Protein 2WO3 (pdb70)

Organism: Homo sapiens (NCBI:txid9606)

CATH classification: 2.60.120.260

Foldseek 3Di:
DLKFFQDKQFVDPDDFPKQKVVRPQAWDWDWDQDPVRHIGIKIWHAQLADAFAWIKMKHAWTFCAPFQKKKKKWKKAFADVVQDPDRVVGEDQKKWKWKAADQDRDDPDDDPVRTDTQDIDGFPDHDHVVCVVVVPRSIGIDMGMDGSHDHRTMMMMMTDRRTGMMGRMITMIHGD/DAEEDEAEPDQVPCQQVPPPLPSPQGHEDEGAAQYKYKYFYAADEPVGDDPVPGFWWFKWKFDPVCSVVQARPVTTGTDDTRPCNHPPVHTDIDMDHAHQDDPDPPHDHHAAQDKIKMWIDGPPDRGDVVTHMYIYHHHHDD

InterPro domains:
  IPR000719 Protein kinase domain [PS50011] (621-882)
  IPR000719 Protein kinase domain [SM00220] (621-882)
  IPR001090 Ephrin, ligand binding domain [PF01404] (32-204)
  IPR001090 Ephrin, ligand binding domain [PS51550] (30-209)
  IPR001090 Ephrin, ligand binding domain [SM00615] (30-204)
  IPR001245 Serine-threonine/tyrosine-protein kinase, catalytic domain [PF07714] (621-878)
  IPR001245 Serine-threonine/tyrosine-protein kinase, catalytic domain [PR00109] (699-712)
  IPR001245 Serine-threonine/tyrosine-protein kinase, catalytic domain [PR00109] (736-754)
  IPR001245 Serine-threonine/tyrosine-protein kinase, catalytic domain [PR00109] (786-796)
  IPR001245 Serine-threonine/tyrosine-protein kinase, catalytic domain [PR00109] (805-827)
  IPR001245 Serine-threonine/tyrosine-protein kinase, catalytic domain [PR00109] (849-871)
  IPR001426 Tyrosine-protein kinase, receptor class V, conserved site [PS00790] (185-205)
  IPR001426 Tyrosine-protein kinase, receptor class V, conserved site [PS00791] (247-267)
  IPR001660 Sterile alpha motif domain [PF07647] (909-973)
  IPR001660 Sterile alpha motif domain [PS50105] (911-975)
  IPR001660 Sterile alpha motif domain [SM00454] (908-975)
  IPR003961 Fibronectin type III [PF00041] (330-423)
  IPR003961 Fibronectin type III [PF00041] (446-530)
  IP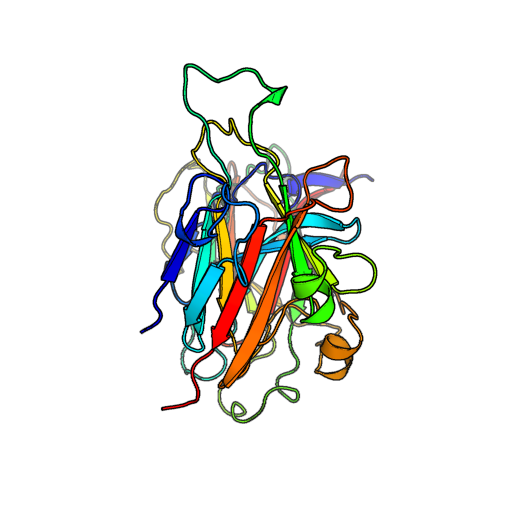R003961 Fibronectin type III [PS50853] (328-439)
  IPR003961 Fibronectin type III [PS50853] (440-537)

Sequence (318 aa):
TGEVTLLDSRSVQGELGWIASPLEGGWEEVSIMDEKNTPIRTYQVCNVMEPSQNNWLRTDWITREGAQRVYIEIKFTLRDCNSLPGVMGTCKETFNLYYYESDNDKERFIRENQFVKIDTIAADESFTQVDIGDRIMKLNTEIRDVGPLSKKGFYLAFQDVGACIALVSVRVFYKRNSDRYAVYWNRSNPRFHAGAGDDGGGYTVEVSINDYLDIYCPHYGAPLPPAERMEHYVLYMVNGEGHASCDHRQRGFKRWECNRPAAPGGPLKFSEKFQLFTPFSLGFEFRPGHEYYYISATPPNAVDRPCLRLKVYVRPTQ

Nearest PDB structures (foldseek):
  2wo3-assembly1_A  TM=1.006E+00  e=1.063E-37  Homo sapiens
  4m4r-assembly3_E  TM=9.829E-01  e=1.106E-31  Homo sapiens
  5jr2-assembly1_A  TM=9.121E-01  e=1.254E-29  Homo sapiens
  4m4p-assembly1_A  TM=9.252E-01  e=2.331E-29  Homo sapiens
  4l0p-assembly1_A  TM=9.488E-01  e=8.099E-28  Homo sapiens

B-factor: mean 42.79, std 14.42, range [6.87, 96.71]

GO terms:
  GO:0005003 ephrin receptor activity (F, IDA)
  GO:1904999 positive regulation of leukocyte adhesion to arterial endothelial cell (P, IMP)
  GO:0030335 positive regulation of cell migration (P, IDA)
  GO:0070373 negative regulation of ERK1 and ERK2 cascade (P, IDA)
  GO:0016301 kinase activity (F, IGI)
  GO:0001540 amyloid-beta binding (F, TAS)
  GO:0050821 protein stabilization (P, IGI)
  GO:0048013 ephrin receptor signaling pathway (P, IGI)
  GO:1902004 positive regulation of amyloid-beta formation (P, IGI)
  GO:1902993 positive regulation of amyloid precursor protein catabolic process (P, IGI)
  GO:0008284 positive regulation of cell population proliferation (P, IGI)
  GO:0010719 negative regulation of epithelial to mesenchymal transition (P, IMP)
  GO:0045785 positive regulation of cell adhesion (P, IMP)
  GO:0030336 negative regulation of cell migration (P, IMP)
  GO:1900038 negative regulation of cellular response to hypoxia (P, IMP)
  GO:0007162 negative regulation of cell adhesion (P, IMP)
  GO:1990782 protein tyrosine kinase binding (F, IPI)
  GO:0048013 ephrin receptor signaling pathway (P, IDA)
  GO:0005886 plasma membrane (C, TAS)
  GO:0005515 protein binding (F, IPI)

Structure (mmCIF, N/CA/C/O backbone):
data_2WO3
#
_entry.id   2WO3
#
_cell.length_a   115.412
_cell.length_b   115.412
_cell.length_c   59.354
_cell.angle_alpha   90.00
_cell.angle_beta   90.00
_cell.angle_gamma   120.00
#
_symmetry.space_group_name_H-M   'P 64'
#
loop_
_entity.id
_entity.type
_entity.pdbx_description
1 polymer 'EPHRIN TYPE-A RECEPTOR'
2 polymer EPHRIN-A2
3 branched 2-acetamido-2-deoxy-beta-D-glucopyranose-(1-4)-2-acetamido-2-deoxy-beta-D-glucopyranose
4 water water
#
loop_
_atom_site.group_PDB
_atom_site.id
_atom_site.type_symbol
_atom_site.label_atom_id
_atom_site.label_alt_id
_atom_site.label_comp_id
_atom_site.label_asym_id
_atom_site.label_entity_id
_atom_site.label_seq_id
_atom_site.pdbx_PDB_ins_code
_atom_site.Cartn_x
_atom_site.Cartn_y
_atom_site.Cartn_z
_atom_site.occupancy
_atom_site.B_iso_or_equiv
_atom_site.auth_seq_id
_atom_site.auth_comp_id
_atom_site.auth_asym_id
_atom_site.auth_atom_id
_atom_site.pdbx_PDB_model_num
ATOM 1 N N . THR A 1 2 ? -15.438 -20.314 17.618 1.00 61.97 28 THR A N 1
ATOM 2 C CA . THR A 1 2 ? -14.937 -21.283 16.590 1.00 59.60 28 THR A CA 1
ATOM 3 C C . THR A 1 2 ? -16.039 -21.613 15.583 1.00 57.90 28 THR A C 1
ATOM 4 O O . THR A 1 2 ? -15.833 -21.519 14.369 1.00 57.67 28 THR A O 1
ATOM 8 N N . GLY A 1 3 ? -17.209 -21.994 16.097 1.00 56.63 29 GLY A N 1
ATOM 9 C CA . GLY A 1 3 ? -18.295 -22.475 15.257 1.00 54.74 29 GLY A CA 1
ATOM 10 C C . GLY A 1 3 ? -18.089 -23.925 14.850 1.00 51.65 29 GLY A C 1
ATOM 11 O O . GLY A 1 3 ? -18.868 -24.461 14.062 1.00 50.40 29 GLY A O 1
ATOM 12 N N . GLU A 1 4 ? -17.041 -24.550 15.392 1.00 49.94 30 GLU A N 1
ATOM 13 C CA . GLU A 1 4 ? -16.727 -25.951 15.134 1.00 47.40 30 GLU A CA 1
ATOM 14 C C . GLU A 1 4 ? -16.898 -26.743 16.429 1.00 46.54 30 GLU A C 1
ATOM 15 O O . GLU A 1 4 ? -16.401 -26.343 17.480 1.00 48.02 30 GLU A O 1
ATOM 21 N N . VAL A 1 5 ? -17.627 -27.848 16.348 1.00 44.22 31 VAL A N 1
ATOM 22 C CA . VAL A 1 5 ? -17.934 -28.663 17.512 1.00 43.21 31 VAL A CA 1
ATOM 23 C C . VAL A 1 5 ? -17.339 -30.036 17.306 1.00 40.65 31 VAL A C 1
ATOM 24 O O . VAL A 1 5 ? -17.714 -30.749 16.386 1.00 39.30 31 VAL A O 1
ATOM 28 N N . THR A 1 6 ? -16.411 -30.391 18.179 1.00 39.82 32 THR A N 1
ATOM 29 C CA . THR A 1 6 ? -15.653 -31.618 18.093 1.00 38.01 32 THR A CA 1
ATOM 30 C C . THR A 1 6 ? -16.492 -32.844 18.379 1.00 37.52 32 THR A C 1
ATOM 31 O O . THR A 1 6 ? -17.192 -32.895 19.366 1.00 38.77 32 THR A O 1
ATOM 35 N N . LEU A 1 7 ? -16.392 -33.828 17.492 1.00 36.28 33 LEU A N 1
ATOM 36 C CA . LEU A 1 7 ? -17.011 -35.137 17.651 1.00 35.84 33 LEU A CA 1
ATOM 37 C C . LEU A 1 7 ? -15.969 -36.201 18.004 1.00 35.81 33 LEU A C 1
ATOM 38 O O . LEU A 1 7 ? -16.269 -37.159 18.709 1.00 36.15 33 LEU A O 1
ATOM 43 N N . LEU A 1 8 ? -14.760 -36.032 17.480 1.00 35.33 34 LEU A N 1
ATOM 44 C CA . LEU A 1 8 ? -13.617 -36.839 17.863 1.00 35.64 34 LEU A CA 1
ATOM 45 C C . LEU A 1 8 ? -12.376 -35.979 17.739 1.00 35.83 34 LEU A C 1
ATOM 46 O O . LEU A 1 8 ? -12.223 -35.276 16.766 1.00 34.84 34 LEU A O 1
ATOM 51 N N . ASP A 1 9 ? -11.499 -36.020 18.729 1.00 37.87 35 ASP A N 1
ATOM 52 C CA . ASP A 1 9 ? -10.148 -35.455 18.576 1.00 38.95 35 ASP A CA 1
ATOM 53 C C . ASP A 1 9 ? -9.104 -36.442 19.108 1.00 39.43 35 ASP A C 1
ATOM 54 O O . ASP A 1 9 ? -9.118 -36.789 20.280 1.00 40.48 35 ASP A O 1
ATOM 59 N N . SER A 1 10 ? -8.201 -36.874 18.233 1.00 39.30 36 SER A N 1
ATOM 60 C CA . SER A 1 10 ? -7.157 -37.820 18.601 1.00 39.96 36 SER A CA 1
ATOM 61 C C . SER A 1 10 ? -6.205 -37.283 19.690 1.00 43.20 36 SER A C 1
ATOM 62 O O . SER A 1 10 ? -5.715 -38.059 20.497 1.00 43.80 36 SER A O 1
ATOM 65 N N . ARG A 1 11 ? -5.955 -35.969 19.700 1.00 45.91 37 ARG A N 1
ATOM 66 C CA . ARG A 1 11 ? -5.042 -35.317 20.668 1.00 49.80 37 ARG A CA 1
ATOM 67 C C . ARG A 1 11 ? -5.566 -35.253 22.108 1.00 53.46 37 ARG A C 1
ATOM 68 O O . ARG A 1 11 ? -4.786 -35.186 23.050 1.00 55.28 37 ARG A O 1
ATOM 76 N N . SER A 1 12 ? -6.884 -35.216 22.263 1.00 56.15 38 SER A N 1
ATOM 77 C CA . SER A 1 12 ? -7.516 -35.107 23.573 1.00 60.09 38 SER A CA 1
ATOM 78 C C . SER A 1 12 ? -7.677 -36.480 24.199 1.00 62.40 38 SER A C 1
ATOM 79 O O . SER A 1 12 ? -7.660 -36.605 25.411 1.00 64.15 38 SER A O 1
ATOM 82 N N . VAL A 1 13 ? -7.851 -37.500 23.361 1.00 63.65 39 VAL A N 1
ATOM 83 C CA . VAL A 1 13 ? -7.965 -38.889 23.817 1.00 66.08 39 VAL A CA 1
ATOM 84 C C . VAL A 1 13 ? -7.011 -39.097 24.990 1.00 69.65 39 VAL A C 1
ATOM 85 O O . VAL A 1 13 ? -5.831 -38.700 24.922 1.00 70.24 39 VAL A O 1
ATOM 89 N N . GLN A 1 14 ? -7.530 -39.680 26.072 1.00 72.66 40 GLN A N 1
ATOM 90 C CA . GLN A 1 14 ? -6.714 -39.952 27.242 1.00 76.11 40 GLN A CA 1
ATOM 91 C C . GLN A 1 14 ? -6.019 -41.300 27.073 1.00 76.60 40 GLN A C 1
ATOM 92 O O . GLN A 1 14 ? -6.668 -42.306 26.762 1.00 76.38 40 GLN A O 1
ATOM 98 N N . GLY A 1 15 ? -4.699 -41.309 27.273 1.00 77.57 41 GLY A N 1
ATOM 99 C CA . GLY A 1 15 ? -3.901 -42.530 27.181 1.00 77.95 41 GLY A CA 1
ATOM 100 C C . GLY A 1 15 ? -3.766 -43.041 25.758 1.00 75.63 41 GLY A C 1
ATOM 101 O O . GLY A 1 15 ? -3.223 -42.343 24.899 1.00 74.58 41 GLY A O 1
ATOM 102 N N . GLU A 1 16 ? -4.282 -44.249 25.516 1.00 75.27 42 GLU A N 1
ATOM 103 C CA . GLU A 1 16 ? -4.145 -44.952 24.230 1.00 73.27 42 GLU A CA 1
ATOM 104 C C . GLU A 1 16 ? -5.382 -44.761 23.342 1.00 70.51 42 GLU A C 1
ATOM 105 O O . GLU A 1 16 ? -6.498 -44.644 23.841 1.00 70.92 42 GLU A O 1
ATOM 111 N N . LEU A 1 17 ? -5.179 -44.715 22.027 1.00 67.68 43 LEU A N 1
ATOM 112 C CA . LEU A 1 17 ? -6.299 -44.646 21.066 1.00 65.28 43 LEU A CA 1
ATOM 113 C C . LEU A 1 17 ? -6.913 -46.041 20.892 1.00 64.76 43 LEU A C 1
ATOM 114 O O . LEU A 1 17 ? -6.179 -47.037 20.771 1.00 65.45 43 LEU A O 1
ATOM 119 N N . GLY A 1 18 ? -8.247 -46.119 20.870 1.00 63.42 44 GLY A N 1
ATOM 120 C CA . GLY A 1 18 ? -8.953 -47.418 20.721 1.00 62.84 44 GLY A CA 1
ATOM 121 C C . GLY A 1 18 ? -9.035 -47.946 19.279 1.00 60.31 44 GLY A C 1
ATOM 122 O O . GLY A 1 18 ? -9.922 -48.741 18.953 1.00 60.88 44 GLY A O 1
ATOM 123 N N . TRP A 1 19 ? -8.085 -47.534 18.431 1.00 56.91 45 TRP A N 1
ATOM 124 C CA . TRP A 1 19 ? -8.150 -47.751 16.992 1.00 53.64 45 TRP A CA 1
ATOM 125 C C . TRP A 1 19 ? -7.587 -49.119 16.639 1.00 53.37 45 TRP A C 1
ATOM 126 O O . TRP A 1 19 ? -6.697 -49.629 17.304 1.00 54.37 45 TRP A O 1
ATOM 137 N N . ILE A 1 20 ? -8.125 -49.700 15.581 1.00 51.51 46 ILE A N 1
ATOM 138 C CA . ILE A 1 20 ? -7.770 -51.028 15.158 1.00 51.26 46 ILE A CA 1
ATOM 139 C C . ILE A 1 20 ? -6.950 -50.900 13.892 1.00 49.55 46 ILE A C 1
ATOM 140 O O . ILE A 1 20 ? -7.343 -50.221 12.944 1.00 47.90 46 ILE A O 1
ATOM 145 N N . ALA A 1 21 ? -5.800 -51.555 13.889 1.00 49.33 47 ALA A N 1
ATOM 146 C CA . ALA A 1 21 ? -4.936 -51.583 12.729 1.00 48.24 47 ALA A CA 1
ATOM 147 C C . ALA A 1 21 ? -5.052 -52.968 12.119 1.00 48.89 47 ALA A C 1
ATOM 148 O O . ALA A 1 21 ? -5.046 -53.963 12.853 1.00 50.44 47 ALA A O 1
ATOM 150 N N . SER A 1 22 ? -5.191 -53.031 10.796 1.00 47.73 48 SER A N 1
ATOM 151 C CA . SER A 1 22 ? -5.124 -54.299 10.069 1.00 48.65 48 SER A CA 1
ATOM 152 C C . SER A 1 22 ? -4.210 -54.153 8.848 1.00 47.77 48 SER A C 1
ATOM 153 O O . SER A 1 22 ? -4.518 -53.400 7.940 1.00 46.74 48 SER A O 1
ATOM 156 N N . PRO A 1 23 ? -3.094 -54.892 8.814 1.00 48.39 49 PRO A N 1
ATOM 157 C CA . PRO A 1 23 ? -2.659 -55.871 9.809 1.00 49.72 49 PRO A CA 1
ATOM 158 C C . PRO A 1 23 ? -2.308 -55.268 11.165 1.00 49.03 49 PRO A C 1
ATOM 159 O O . PRO A 1 23 ? -2.040 -54.063 11.278 1.00 46.87 49 PRO A O 1
ATOM 163 N N . LEU A 1 24 ? -2.319 -56.129 12.179 1.00 50.67 50 LEU A N 1
ATOM 164 C CA . LEU A 1 24 ? -2.144 -55.718 13.564 1.00 50.98 50 LEU A CA 1
ATOM 165 C C . LEU A 1 24 ? -0.733 -55.243 13.866 1.00 50.68 50 LEU A C 1
ATOM 166 O O . LEU A 1 24 ? -0.554 -54.348 14.678 1.00 49.92 50 LEU A O 1
ATOM 171 N N . GLU A 1 25 ? 0.254 -55.846 13.206 1.00 51.40 51 GLU A N 1
ATOM 172 C CA . GLU A 1 25 ? 1.663 -55.486 13.365 1.00 51.36 51 GLU A CA 1
ATOM 173 C C . GLU A 1 25 ? 2.303 -55.359 11.991 1.00 49.77 51 GLU A C 1
ATOM 174 O O . GLU A 1 25 ? 1.897 -56.042 11.050 1.00 49.66 51 GLU A O 1
ATOM 180 N N . GLY A 1 26 ? 3.310 -54.494 11.887 1.00 48.13 52 GLY A N 1
ATOM 181 C CA . GLY A 1 26 ? 4.043 -54.289 10.636 1.00 47.30 52 GLY A CA 1
ATOM 182 C C . GLY A 1 26 ? 3.410 -53.288 9.683 1.00 45.33 52 GLY A C 1
ATOM 183 O O . GLY A 1 26 ? 4.036 -52.896 8.701 1.00 45.12 52 GLY A O 1
ATOM 184 N N . GLY A 1 27 ? 2.163 -52.894 9.954 1.00 43.95 53 GLY A N 1
ATOM 185 C CA . GLY A 1 27 ? 1.478 -51.860 9.177 1.00 42.29 53 GLY A CA 1
ATOM 186 C C . GLY A 1 27 ? 1.480 -50.561 9.964 1.00 40.76 53 GLY A C 1
ATOM 187 O O . GLY A 1 27 ? 2.530 -50.129 10.442 1.00 41.18 53 GLY A O 1
ATOM 188 N N . TRP A 1 28 ? 0.317 -49.934 10.096 1.00 39.40 54 TRP A N 1
ATOM 189 C CA . TRP A 1 28 ? 0.185 -48.751 10.944 1.00 38.69 54 TRP A CA 1
ATOM 190 C C . TRP A 1 28 ? 0.533 -49.095 12.397 1.00 40.14 54 TRP A C 1
ATOM 191 O O . TRP A 1 28 ? 0.114 -50.126 12.922 1.00 41.37 54 TRP A O 1
ATOM 202 N N . GLU A 1 29 ? 1.297 -48.230 13.042 1.00 40.47 55 GLU A N 1
ATOM 203 C CA . GLU A 1 29 ? 1.747 -48.486 14.395 1.00 42.57 55 GLU A CA 1
ATOM 204 C C . GLU A 1 29 ? 1.706 -47.230 15.253 1.00 42.16 55 GLU A C 1
ATOM 205 O O . GLU A 1 29 ? 2.129 -46.163 14.822 1.00 40.87 55 GLU A O 1
ATOM 211 N N . GLU A 1 30 ? 1.176 -47.382 16.464 1.00 43.42 56 GLU A N 1
ATOM 212 C CA . GLU A 1 30 ? 1.003 -46.278 17.387 1.00 44.23 56 GLU A CA 1
ATOM 213 C C . GLU A 1 30 ? 2.376 -45.783 17.782 1.00 44.56 56 GLU A C 1
ATOM 214 O O . GLU A 1 30 ? 3.251 -46.579 18.076 1.00 45.56 56 GLU A O 1
ATOM 220 N N . VAL A 1 31 ? 2.576 -44.472 17.734 1.00 44.16 57 VAL A N 1
ATOM 221 C CA . VAL A 1 31 ? 3.829 -43.865 18.171 1.00 45.09 57 VAL A CA 1
ATOM 222 C C . VAL A 1 31 ? 3.554 -42.577 18.946 1.00 45.98 57 VAL A C 1
ATOM 223 O O . VAL A 1 31 ? 2.900 -41.662 18.440 1.00 44.87 57 VAL A O 1
ATOM 227 N N . SER A 1 32 ? 4.072 -42.513 20.168 1.00 48.19 58 SER A N 1
ATOM 228 C CA . SER A 1 32 ? 3.895 -41.351 21.030 1.00 49.70 58 SER A CA 1
ATOM 229 C C . SER A 1 32 ? 5.025 -40.349 20.832 1.00 50.43 58 SER A C 1
ATOM 230 O O . SER A 1 32 ? 6.198 -40.709 20.934 1.00 51.31 58 SER A O 1
ATOM 233 N N . ILE A 1 33 ? 4.666 -39.093 20.574 1.00 50.99 59 ILE A N 1
ATOM 234 C CA . ILE A 1 33 ? 5.643 -38.042 20.287 1.00 52.31 59 ILE A CA 1
ATOM 235 C C . ILE A 1 33 ? 5.413 -36.816 21.154 1.00 55.18 59 ILE A C 1
ATOM 236 O O . ILE A 1 33 ? 4.463 -36.761 21.938 1.00 55.68 59 ILE A O 1
ATOM 241 N N . MET A 1 34 ? 6.302 -35.837 21.019 1.00 58.02 60 MET A N 1
ATOM 242 C CA . MET A 1 34 ? 6.101 -34.524 21.630 1.00 60.95 60 MET A CA 1
ATOM 243 C C . MET A 1 34 ? 5.538 -33.567 20.577 1.00 61.87 60 MET A C 1
ATOM 244 O O . MET A 1 34 ? 6.099 -33.437 19.491 1.00 61.58 60 MET A O 1
ATOM 249 N N . ASP A 1 35 ? 4.417 -32.922 20.904 1.00 64.29 61 ASP A N 1
ATOM 250 C CA . ASP A 1 35 ? 3.729 -32.011 19.983 1.00 65.23 61 ASP A CA 1
ATOM 251 C C . ASP A 1 35 ? 4.322 -30.598 20.002 1.00 68.33 61 ASP A C 1
ATOM 252 O O . ASP A 1 35 ? 5.331 -30.345 20.667 1.00 70.06 61 ASP A O 1
ATOM 257 N N . GLU A 1 36 ? 3.688 -29.701 19.246 1.00 69.92 62 GLU A N 1
ATOM 258 C CA . GLU A 1 36 ? 3.941 -28.249 19.298 1.00 72.90 62 GLU A CA 1
ATOM 259 C C . GLU A 1 36 ? 4.469 -27.789 20.668 1.00 75.39 62 GLU A C 1
ATOM 260 O O . GLU A 1 36 ? 5.581 -27.261 20.786 1.00 76.71 62 GLU A O 1
ATOM 266 N N . LYS A 1 37 ? 3.658 -28.026 21.697 1.00 76.13 63 LYS A N 1
ATOM 267 C CA . LYS A 1 37 ? 3.863 -27.451 23.032 1.00 78.81 63 LYS A CA 1
ATOM 268 C C . LYS A 1 37 ? 4.708 -28.370 23.927 1.00 78.81 63 LYS A C 1
ATOM 269 O O . LYS A 1 37 ? 4.600 -28.318 25.158 1.00 80.50 63 LYS A O 1
ATOM 275 N N . ASN A 1 38 ? 5.531 -29.213 23.301 1.00 76.61 64 ASN A N 1
ATOM 276 C CA . ASN A 1 38 ? 6.325 -30.223 24.002 1.00 76.35 64 ASN A CA 1
ATOM 277 C C . ASN A 1 38 ? 5.507 -31.067 25.007 1.00 75.69 64 ASN A C 1
ATOM 278 O O . ASN A 1 38 ? 5.988 -31.421 26.092 1.00 77.59 64 ASN A O 1
ATOM 283 N N . THR A 1 39 ? 4.271 -31.387 24.621 1.00 72.79 65 THR A N 1
ATOM 284 C CA . THR A 1 39 ? 3.389 -32.260 25.399 1.00 71.65 65 THR A CA 1
ATOM 285 C C . THR A 1 39 ? 3.083 -33.520 24.553 1.00 68.02 65 THR A C 1
ATOM 286 O O . THR A 1 39 ? 3.255 -33.508 23.334 1.00 66.19 65 THR A O 1
ATOM 290 N N . PRO A 1 40 ? 2.683 -34.627 25.198 1.00 66.54 66 PRO A N 1
ATOM 291 C CA . PRO A 1 40 ? 2.600 -35.886 24.463 1.00 63.63 66 PRO A CA 1
ATOM 292 C C . PRO A 1 40 ? 1.303 -36.098 23.686 1.00 60.39 66 PRO A C 1
ATOM 293 O O . PRO A 1 40 ? 0.213 -35.859 24.207 1.00 60.74 66 PRO A O 1
ATOM 297 N N . ILE A 1 41 ? 1.434 -36.560 22.448 1.00 56.88 67 ILE A N 1
ATOM 298 C CA . ILE A 1 41 ? 0.289 -37.064 21.688 1.00 53.93 67 ILE A CA 1
ATOM 299 C C . ILE A 1 41 ? 0.587 -38.400 21.037 1.00 51.21 67 ILE A C 1
ATOM 300 O O . ILE A 1 41 ? 1.741 -38.774 20.826 1.00 51.54 67 ILE A O 1
ATOM 305 N N . ARG A 1 42 ? -0.488 -39.103 20.725 1.00 48.46 68 ARG A N 1
ATOM 306 C CA . ARG A 1 42 ? -0.427 -40.420 20.141 1.00 46.40 68 ARG A CA 1
ATOM 307 C C . ARG A 1 42 ? -0.648 -40.308 18.651 1.00 42.63 68 ARG A C 1
ATOM 308 O O . ARG A 1 42 ? -1.584 -39.650 18.206 1.00 42.00 68 ARG A O 1
ATOM 316 N N . THR A 1 43 ? 0.240 -40.914 17.874 1.00 39.92 69 THR A N 1
ATOM 317 C CA . THR A 1 43 ? 0.179 -40.807 16.423 1.00 36.76 69 THR A CA 1
ATOM 318 C C . THR A 1 43 ? 0.211 -42.208 15.858 1.00 35.45 69 THR A C 1
ATOM 319 O O . THR A 1 43 ? 0.632 -43.139 16.528 1.00 35.52 69 THR A O 1
ATOM 323 N N . TYR A 1 44 ? -0.236 -42.356 14.623 1.00 33.60 70 TYR A N 1
ATOM 324 C CA . TYR A 1 44 ? -0.044 -43.612 13.896 1.00 32.95 70 TYR A CA 1
ATOM 325 C C . TYR A 1 44 ? 0.844 -43.367 12.683 1.00 31.38 70 TYR A C 1
ATOM 326 O O . TYR A 1 44 ? 0.730 -42.346 12.019 1.00 30.32 70 TYR A O 1
ATOM 335 N N . GLN A 1 45 ? 1.731 -44.311 12.416 1.00 30.86 71 GLN A N 1
ATOM 336 C CA . GLN A 1 45 ? 2.773 -44.131 11.434 1.00 30.77 71 GLN A CA 1
ATOM 337 C C . GLN A 1 45 ? 3.051 -45.423 10.663 1.00 30.86 71 GLN A C 1
ATOM 338 O O . GLN A 1 45 ? 2.995 -46.526 11.222 1.00 31.88 71 GLN A O 1
ATOM 344 N N . VAL A 1 46 ? 3.363 -45.286 9.384 1.00 30.09 72 VAL A N 1
ATOM 345 C CA . VAL A 1 46 ? 3.742 -46.429 8.559 1.00 30.37 72 VAL A CA 1
ATOM 346 C C . VAL A 1 46 ? 4.784 -45.958 7.551 1.00 30.84 72 VAL A C 1
ATOM 347 O O . VAL A 1 46 ? 4.747 -44.798 7.125 1.00 29.69 72 VAL A O 1
ATOM 351 N N . CYS A 1 47 ? 5.727 -46.834 7.203 1.00 32.44 73 CYS A N 1
ATOM 352 C CA . CYS A 1 47 ? 6.749 -46.527 6.198 1.00 33.80 73 CYS A CA 1
ATOM 353 C C . CYS A 1 47 ? 7.291 -47.802 5.530 1.00 36.13 73 CYS A C 1
ATOM 354 O O . CYS A 1 47 ? 8.485 -48.056 5.486 1.00 37.19 73 CYS A O 1
ATOM 357 N N . ASN A 1 48 ? 6.387 -48.606 5.000 1.00 37.84 74 ASN A N 1
ATOM 358 C CA . ASN A 1 48 ? 6.771 -49.809 4.287 1.00 39.95 74 ASN A CA 1
ATOM 359 C C . ASN A 1 48 ? 6.999 -49.467 2.818 1.00 41.36 74 ASN A C 1
ATOM 360 O O . ASN A 1 48 ? 6.240 -49.876 1.960 1.00 41.75 74 ASN A O 1
ATOM 365 N N . VAL A 1 49 ? 8.039 -48.695 2.534 1.00 43.08 75 VAL A N 1
ATOM 366 C CA . VAL A 1 49 ? 8.245 -48.190 1.174 1.00 44.71 75 VAL A CA 1
ATOM 367 C C . VAL A 1 49 ? 9.097 -49.116 0.321 1.00 48.00 75 VAL A C 1
ATOM 368 O O . VAL A 1 49 ? 9.199 -48.907 -0.885 1.00 48.89 75 VAL A O 1
ATOM 372 N N . MET A 1 50 ? 9.685 -50.138 0.940 1.00 50.85 76 MET A N 1
ATOM 373 C CA . MET A 1 50 ? 10.523 -51.114 0.226 1.00 54.32 76 MET A CA 1
ATOM 374 C C . MET A 1 50 ? 9.729 -52.278 -0.363 1.00 55.80 76 MET A C 1
ATOM 375 O O . MET A 1 50 ? 10.000 -52.719 -1.486 1.00 57.84 76 MET A O 1
ATOM 380 N N . GLU A 1 51 ? 8.745 -52.760 0.389 1.00 55.61 77 GLU A N 1
ATOM 381 C CA . GLU A 1 51 ? 8.038 -54.000 0.068 1.00 56.95 77 GLU A CA 1
ATOM 382 C C . GLU A 1 51 ? 6.797 -53.618 -0.748 1.00 56.07 77 GLU A C 1
ATOM 383 O O . GLU A 1 51 ? 6.176 -52.594 -0.462 1.00 55.14 77 GLU A O 1
ATOM 389 N N . PRO A 1 52 ? 6.442 -54.410 -1.778 1.00 56.86 78 PRO A N 1
ATOM 390 C CA . PRO A 1 52 ? 5.288 -54.059 -2.621 1.00 56.26 78 PRO A CA 1
ATOM 391 C C . PRO A 1 52 ? 3.937 -54.538 -2.087 1.00 55.16 78 PRO A C 1
ATOM 392 O O . PRO A 1 52 ? 3.884 -55.364 -1.181 1.00 55.26 78 PRO A O 1
ATOM 396 N N . SER A 1 53 ? 2.867 -54.016 -2.681 1.00 54.00 79 SER A N 1
ATOM 397 C CA . SER A 1 53 ? 1.480 -54.422 -2.384 1.00 53.66 79 SER A CA 1
ATOM 398 C C . SER A 1 53 ? 1.014 -54.112 -0.960 1.00 50.95 79 SER A C 1
ATOM 399 O O . SER A 1 53 ? 0.313 -54.906 -0.340 1.00 51.62 79 SER A O 1
ATOM 402 N N . GLN A 1 54 ? 1.395 -52.951 -0.444 1.00 48.04 80 GLN A N 1
ATOM 403 C CA . GLN A 1 54 ? 0.955 -52.558 0.877 1.00 45.29 80 GLN A CA 1
ATOM 404 C C . GLN A 1 54 ? -0.527 -52.279 0.829 1.00 43.64 80 GLN A C 1
ATOM 405 O O . GLN A 1 54 ? -1.036 -51.691 -0.119 1.00 43.10 80 GLN A O 1
ATOM 411 N N . ASN A 1 55 ? -1.213 -52.758 1.854 1.00 42.67 81 ASN A N 1
ATOM 412 C CA . ASN A 1 55 ? -2.627 -52.530 2.041 1.00 41.09 81 ASN A CA 1
ATOM 413 C C . ASN A 1 55 ? -2.833 -52.510 3.541 1.00 39.67 81 ASN A C 1
ATOM 414 O O . ASN A 1 55 ? -3.339 -53.453 4.152 1.00 39.82 81 ASN A O 1
ATOM 419 N N . ASN A 1 56 ? -2.376 -51.417 4.134 1.00 37.76 82 ASN A N 1
ATOM 420 C CA . ASN A 1 56 ? -2.392 -51.270 5.576 1.00 36.99 82 ASN A CA 1
ATOM 421 C C . ASN A 1 56 ? -3.557 -50.411 6.004 1.00 35.69 82 ASN A C 1
ATOM 422 O O . ASN A 1 56 ? -3.661 -49.258 5.584 1.00 34.02 82 ASN A O 1
ATOM 427 N N . TRP A 1 57 ? -4.432 -50.977 6.831 1.00 35.77 83 TRP A N 1
ATOM 428 C CA . TRP A 1 57 ? -5.648 -50.287 7.239 1.00 35.38 83 TRP A CA 1
ATOM 429 C C . TRP A 1 57 ? -5.600 -49.901 8.697 1.00 34.74 83 TRP A C 1
ATOM 430 O O . TRP A 1 57 ? -5.043 -50.615 9.531 1.00 35.79 83 TRP A O 1
ATOM 441 N N . LEU A 1 58 ? -6.197 -48.749 8.981 1.00 33.80 84 LEU A N 1
ATOM 442 C CA . LEU A 1 58 ? -6.340 -48.208 10.322 1.00 33.05 84 LEU A CA 1
ATOM 443 C C . LEU A 1 58 ? -7.716 -47.600 10.409 1.00 32.91 84 LEU A C 1
ATOM 444 O O . LEU A 1 58 ? -8.080 -46.749 9.583 1.00 32.43 84 LEU A O 1
ATOM 449 N N . ARG A 1 59 ? -8.439 -47.989 11.444 1.00 33.66 85 ARG A N 1
ATOM 450 C CA . ARG A 1 59 ? -9.842 -47.665 11.629 1.00 34.11 85 ARG A CA 1
ATOM 451 C C . ARG A 1 59 ? -10.040 -46.978 12.989 1.00 33.70 85 ARG A C 1
ATOM 452 O O . ARG A 1 59 ? -9.564 -47.473 14.024 1.00 34.35 85 ARG A O 1
ATOM 460 N N . THR A 1 60 ? -10.735 -45.853 13.021 1.00 32.60 86 THR A N 1
ATOM 461 C CA . THR A 1 60 ? -11.067 -45.259 14.318 1.00 33.26 86 THR A CA 1
ATOM 462 C C . THR A 1 60 ? -12.095 -46.117 15.041 1.00 34.31 86 THR A C 1
ATOM 463 O O . THR A 1 60 ? -12.636 -47.070 14.490 1.00 34.53 86 THR A O 1
ATOM 467 N N . ASP A 1 61 ? -12.390 -45.743 16.269 1.00 35.49 87 ASP A N 1
ATOM 468 C CA . ASP A 1 61 ? -13.567 -46.249 16.948 1.00 37.39 87 ASP A CA 1
ATOM 469 C C . ASP A 1 61 ? -14.841 -45.632 16.345 1.00 35.34 87 ASP A C 1
ATOM 470 O O . ASP A 1 61 ? -14.779 -44.793 15.468 1.00 33.98 87 ASP A O 1
ATOM 475 N N . TRP A 1 62 ? -15.993 -46.052 16.844 1.00 35.50 88 TRP A N 1
ATOM 476 C CA . TRP A 1 62 ? -17.270 -45.522 16.414 1.00 34.57 88 TRP A CA 1
ATOM 477 C C . TRP A 1 62 ? -17.407 -44.059 16.846 1.00 33.70 88 TRP A C 1
ATOM 478 O O . TRP A 1 62 ? -17.107 -43.702 17.991 1.00 34.47 88 TRP A O 1
ATOM 489 N N . ILE A 1 63 ? -17.812 -43.206 15.911 1.00 32.15 89 ILE A N 1
ATOM 490 C CA . ILE A 1 63 ? -17.940 -41.775 16.173 1.00 31.10 89 ILE A CA 1
ATOM 491 C C . ILE A 1 63 ? -19.384 -41.417 16.011 1.00 30.53 89 ILE A C 1
ATOM 492 O O . ILE A 1 63 ? -19.929 -41.609 14.940 1.00 30.05 89 ILE A O 1
ATOM 497 N N . THR A 1 64 ? -20.001 -40.895 17.066 1.00 30.87 90 THR A N 1
ATOM 498 C CA . THR A 1 64 ? -21.389 -40.465 16.995 1.00 30.94 90 THR A CA 1
ATOM 499 C C . THR A 1 64 ? -21.480 -39.190 16.193 1.00 30.31 90 THR A C 1
ATOM 500 O O . THR A 1 64 ? -20.566 -38.379 16.208 1.00 30.47 90 THR A O 1
ATOM 504 N N . ARG A 1 65 ? -22.572 -39.018 15.464 1.00 30.41 91 ARG A N 1
ATOM 505 C CA . ARG A 1 65 ? -22.789 -37.786 14.703 1.00 30.29 91 ARG A CA 1
ATOM 506 C C . ARG A 1 65 ? -23.676 -36.816 15.471 1.00 31.63 91 ARG A C 1
ATOM 507 O O . ARG A 1 65 ? -23.939 -35.694 15.012 1.00 31.44 91 ARG A O 1
ATOM 515 N N . GLU A 1 66 ? -24.131 -37.279 16.636 1.00 33.01 92 GLU A N 1
ATOM 516 C CA . GLU A 1 66 ? -25.096 -36.591 17.458 1.00 34.58 92 GLU A CA 1
ATOM 517 C C . GLU A 1 66 ? -26.268 -36.197 16.567 1.00 34.22 92 GLU A C 1
ATOM 518 O O . GLU A 1 66 ? -26.974 -37.076 16.053 1.00 34.82 92 GLU A O 1
ATOM 524 N N . GLY A 1 67 ? -26.462 -34.901 16.359 1.00 34.20 93 GLY A N 1
ATOM 525 C CA . GLY A 1 67 ? -27.533 -34.398 15.497 1.00 34.50 93 GLY A CA 1
ATOM 526 C C . GLY A 1 67 ? -27.038 -33.769 14.198 1.00 33.64 93 GLY A C 1
ATOM 527 O O . GLY A 1 67 ? -27.820 -33.154 13.486 1.00 34.24 93 GLY A O 1
ATOM 528 N N . ALA A 1 68 ? -25.751 -33.909 13.900 1.00 32.59 94 ALA A N 1
ATOM 529 C CA . ALA A 1 68 ? -25.163 -33.277 12.726 1.00 32.85 94 ALA A CA 1
ATOM 530 C C . ALA A 1 68 ? -25.333 -34.160 11.477 1.00 32.72 94 ALA A C 1
ATOM 531 O O . ALA A 1 68 ? -25.186 -35.387 11.551 1.00 33.03 94 ALA A O 1
ATOM 533 N N . GLN A 1 69 ? -25.645 -33.541 10.344 1.00 33.68 95 GLN A N 1
ATOM 534 C CA . GLN A 1 69 ? -25.741 -34.252 9.041 1.00 34.28 95 GLN A CA 1
ATOM 535 C C . GLN A 1 69 ? -24.463 -34.148 8.226 1.00 33.17 95 GLN A C 1
ATOM 536 O O . GLN A 1 69 ? -24.133 -35.025 7.442 1.00 33.10 95 GLN A O 1
ATOM 542 N N . ARG A 1 70 ? -23.781 -33.028 8.368 1.00 33.08 96 ARG A N 1
ATOM 543 C CA . ARG A 1 70 ? -22.613 -32.732 7.583 1.00 32.74 96 ARG A CA 1
ATOM 544 C C . ARG A 1 70 ? -21.455 -32.682 8.552 1.00 32.07 96 ARG A C 1
ATOM 545 O O . ARG A 1 70 ? -21.464 -31.868 9.476 1.00 31.81 96 ARG A O 1
ATOM 553 N N . VAL A 1 71 ? -20.467 -33.566 8.377 1.00 31.74 97 VAL A N 1
ATOM 554 C CA . VAL A 1 71 ? -19.313 -33.539 9.259 1.00 31.17 97 VAL A CA 1
ATOM 555 C C . VAL A 1 71 ? -18.010 -33.424 8.506 1.00 30.65 97 VAL A C 1
ATOM 556 O O . VAL A 1 71 ? -17.886 -33.892 7.373 1.00 30.47 97 VAL A O 1
ATOM 560 N N . TYR A 1 72 ? -17.038 -32.816 9.188 1.00 30.42 98 TYR A N 1
ATOM 561 C CA . TYR A 1 72 ? -15.725 -32.498 8.641 1.00 30.07 98 TYR A CA 1
ATOM 562 C C . TYR A 1 72 ? -14.610 -33.306 9.323 1.00 29.31 98 TYR A C 1
ATOM 563 O O . TYR A 1 72 ? -14.613 -33.522 10.542 1.00 28.74 98 TYR A O 1
ATOM 572 N N . ILE A 1 73 ? -13.679 -33.782 8.500 1.00 28.92 99 ILE A N 1
ATOM 573 C CA . ILE A 1 73 ? -12.595 -34.627 8.937 1.00 28.33 99 ILE A CA 1
ATOM 574 C C . ILE A 1 73 ? -11.326 -33.848 8.617 1.00 29.60 99 ILE A C 1
ATOM 575 O O . ILE A 1 73 ? -10.983 -33.657 7.431 1.00 29.55 99 ILE A O 1
ATOM 580 N N . GLU A 1 74 ? -10.667 -33.357 9.670 1.00 30.06 100 GLU A N 1
ATOM 581 C CA . GLU A 1 74 ? -9.392 -32.640 9.551 1.00 31.07 100 GLU A CA 1
ATOM 582 C C . GLU A 1 74 ? -8.241 -33.594 9.872 1.00 30.27 100 GLU A C 1
ATOM 583 O O . GLU A 1 74 ? -8.157 -34.093 10.994 1.00 30.75 100 GLU A O 1
ATOM 589 N N . ILE A 1 75 ? -7.360 -33.848 8.911 1.00 29.52 101 ILE A N 1
ATOM 590 C CA . ILE A 1 75 ? -6.221 -34.721 9.155 1.00 29.10 101 ILE A CA 1
ATOM 591 C C . ILE A 1 75 ? -4.945 -33.908 9.082 1.00 29.30 101 ILE A C 1
ATOM 592 O O . ILE A 1 75 ? -4.718 -33.192 8.106 1.00 29.75 101 ILE A O 1
ATOM 597 N N . LYS A 1 76 ? -4.131 -33.995 10.126 1.00 29.55 102 LYS A N 1
ATOM 598 C CA . LYS A 1 76 ? -2.800 -33.391 10.131 1.00 29.84 102 LYS A CA 1
ATOM 599 C C . LYS A 1 76 ? -1.766 -34.484 10.117 1.00 28.82 102 LYS A C 1
ATOM 600 O O . LYS A 1 76 ? -1.870 -35.442 10.877 1.00 28.71 102 LYS A O 1
ATOM 606 N N . PHE A 1 77 ? -0.797 -34.363 9.211 1.00 28.08 103 PHE A N 1
ATOM 607 C CA . PHE A 1 77 ? 0.135 -35.442 8.936 1.00 27.18 103 PHE A CA 1
ATOM 608 C C . PHE A 1 77 ? 1.407 -34.925 8.291 1.00 28.09 103 PHE A C 1
ATOM 609 O O . PHE A 1 77 ? 1.422 -33.840 7.683 1.00 28.14 103 PHE A O 1
ATOM 617 N N . THR A 1 78 ? 2.478 -35.699 8.441 1.00 28.45 104 THR A N 1
ATOM 618 C CA . THR A 1 78 ? 3.699 -35.473 7.692 1.00 29.73 104 THR A CA 1
ATOM 619 C C . THR A 1 78 ? 3.815 -36.611 6.670 1.00 29.91 104 THR A C 1
ATOM 620 O O . THR A 1 78 ? 3.456 -37.760 6.952 1.00 29.40 104 THR A O 1
ATOM 624 N N . LEU A 1 79 ? 4.299 -36.289 5.484 1.00 30.58 105 LEU A N 1
ATOM 625 C CA . LEU A 1 79 ? 4.438 -37.286 4.440 1.00 31.24 105 LEU A CA 1
ATOM 626 C C . LEU A 1 79 ? 5.792 -37.104 3.794 1.00 32.55 105 LEU A C 1
ATOM 627 O O . LEU A 1 79 ? 6.123 -36.001 3.356 1.00 33.38 105 LEU A O 1
ATOM 632 N N . ARG A 1 80 ? 6.572 -38.183 3.724 1.00 33.05 106 ARG A N 1
ATOM 633 C CA . ARG A 1 80 ? 7.934 -38.113 3.190 1.00 34.13 106 ARG A CA 1
ATOM 634 C C . ARG A 1 80 ? 7.978 -38.073 1.689 1.00 34.76 106 ARG A C 1
ATOM 635 O O . ARG A 1 80 ? 7.251 -38.799 1.032 1.00 35.17 106 ARG A O 1
ATOM 643 N N . ASP A 1 81 ? 8.862 -37.237 1.150 1.00 36.02 107 ASP A N 1
ATOM 644 C CA . ASP A 1 81 ? 9.108 -37.185 -0.282 1.00 36.50 107 ASP A CA 1
ATOM 645 C C . ASP A 1 81 ? 9.847 -38.454 -0.671 1.00 36.45 107 ASP A C 1
ATOM 646 O O . ASP A 1 81 ? 10.922 -38.723 -0.148 1.00 36.91 107 ASP A O 1
ATOM 651 N N . CYS A 1 82 ? 9.270 -39.229 -1.584 1.00 35.85 108 CYS A N 1
ATOM 652 C CA . CYS A 1 82 ? 9.915 -40.444 -2.083 1.00 36.30 108 CYS A CA 1
ATOM 653 C C . CYS A 1 82 ? 11.294 -40.225 -2.721 1.00 36.69 108 CYS A C 1
ATOM 654 O O . CYS A 1 82 ? 12.099 -41.153 -2.733 1.00 36.96 108 CYS A O 1
ATOM 657 N N . ASN A 1 83 ? 11.575 -39.025 -3.228 1.00 36.65 109 ASN A N 1
ATOM 658 C CA . ASN A 1 83 ? 12.935 -38.703 -3.693 1.00 38.09 109 ASN A CA 1
ATOM 659 C C . ASN A 1 83 ? 13.961 -38.493 -2.554 1.00 37.71 109 ASN A C 1
ATOM 660 O O . ASN A 1 83 ? 15.166 -38.431 -2.811 1.00 38.25 109 ASN A O 1
ATOM 665 N N . SER A 1 84 ? 13.493 -38.367 -1.311 1.00 36.31 110 SER A N 1
ATOM 666 C CA . SER A 1 84 ? 14.407 -38.267 -0.174 1.00 36.79 110 SER A CA 1
ATOM 667 C C . SER A 1 84 ? 14.710 -39.642 0.412 1.00 37.00 110 SER A C 1
ATOM 668 O O . SER A 1 84 ? 15.340 -39.733 1.439 1.00 36.32 110 SER A O 1
ATOM 671 N N . LEU A 1 85 ? 14.251 -40.694 -0.261 1.00 38.40 111 LEU A N 1
ATOM 672 C CA . LEU A 1 85 ? 14.398 -42.072 0.181 1.00 39.68 111 LEU A CA 1
ATOM 673 C C . LEU A 1 85 ? 15.161 -42.861 -0.900 1.00 42.29 111 LEU A C 1
ATOM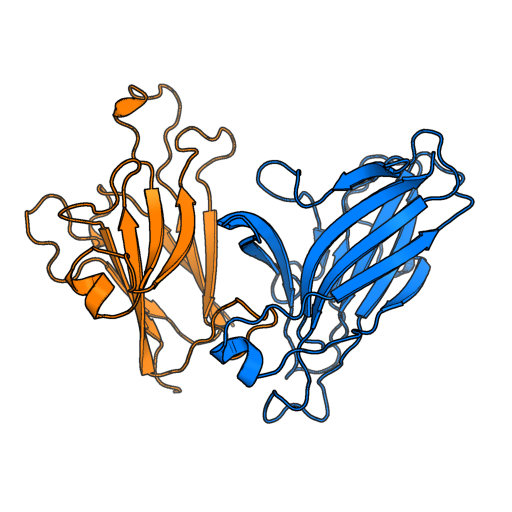 674 O O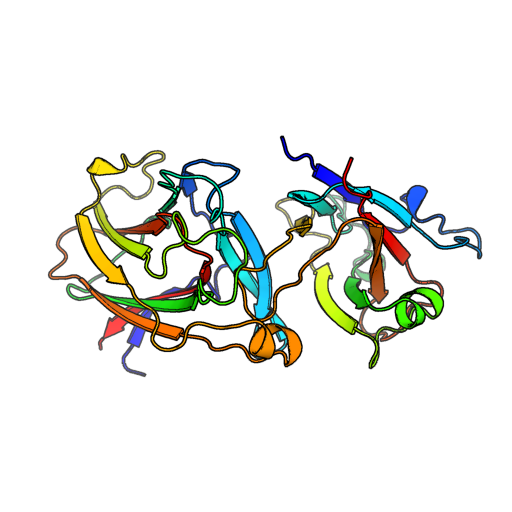 . LEU A 1 85 ? 14.690 -42.960 -2.024 1.00 42.78 111 LEU A O 1
ATOM 679 N N . PRO A 1 86 ? 16.311 -43.458 -0.559 1.00 44.82 112 PRO A N 1
ATOM 680 C CA . PRO A 1 86 ? 17.083 -44.231 -1.532 1.00 47.50 112 PRO A CA 1
ATOM 681 C C . PRO A 1 86 ? 16.542 -45.638 -1.780 1.00 48.88 112 PRO A C 1
ATOM 682 O O . PRO A 1 86 ? 16.078 -46.283 -0.850 1.00 48.49 112 PRO A O 1
ATOM 686 N N . GLY A 1 87 ? 16.589 -46.085 -3.034 1.00 51.60 113 GLY A N 1
ATOM 687 C CA . GLY A 1 87 ? 16.317 -47.481 -3.400 1.00 53.54 113 GLY A CA 1
ATOM 688 C C . GLY A 1 87 ? 14.872 -47.975 -3.407 1.00 53.87 113 GLY A C 1
ATOM 689 O O . GLY A 1 87 ? 14.638 -49.188 -3.331 1.00 54.59 113 GLY A O 1
ATOM 690 N N . VAL A 1 88 ? 13.904 -47.067 -3.535 1.00 53.78 114 VAL A N 1
ATOM 691 C CA . VAL A 1 88 ? 12.487 -47.434 -3.420 1.00 53.85 114 VAL A CA 1
ATOM 692 C C . VAL A 1 88 ? 11.590 -46.790 -4.496 1.00 54.94 114 VAL A C 1
ATOM 693 O O . VAL A 1 88 ? 10.400 -46.534 -4.275 1.00 53.88 114 VAL A O 1
ATOM 697 N N . MET A 1 89 ? 12.163 -46.564 -5.672 1.00 57.31 115 MET A N 1
ATOM 698 C CA . MET A 1 89 ? 11.470 -45.856 -6.758 1.00 58.62 115 MET A CA 1
ATOM 699 C C . MET A 1 89 ? 10.241 -46.599 -7.280 1.00 58.40 115 MET A C 1
ATOM 700 O O . MET A 1 89 ? 9.231 -45.974 -7.581 1.00 58.62 115 MET A O 1
ATOM 705 N N . GLY A 1 90 ? 10.316 -47.922 -7.383 1.00 58.55 116 GLY A N 1
ATOM 706 C CA . GLY A 1 90 ? 9.188 -48.704 -7.904 1.00 58.56 116 GLY A CA 1
ATOM 707 C C . GLY A 1 90 ? 8.023 -48.878 -6.934 1.00 56.17 116 GLY A C 1
ATOM 708 O O . GLY A 1 90 ? 6.917 -49.262 -7.337 1.00 56.94 116 GLY A O 1
ATOM 709 N N . THR A 1 91 ? 8.264 -48.582 -5.661 1.00 53.06 117 THR A N 1
ATOM 710 C CA . THR A 1 91 ? 7.345 -48.944 -4.594 1.00 50.81 117 THR A CA 1
ATOM 711 C C . THR A 1 91 ? 6.749 -47.755 -3.823 1.00 47.91 117 THR A C 1
ATOM 712 O O . THR A 1 91 ? 5.581 -47.789 -3.462 1.00 47.15 117 THR A O 1
ATOM 716 N N . CYS A 1 92 ? 7.542 -46.711 -3.586 1.00 45.96 118 CYS A N 1
ATOM 717 C CA . CYS A 1 92 ? 7.153 -45.605 -2.722 1.00 43.21 118 CYS A CA 1
ATOM 718 C C . CYS A 1 92 ? 6.018 -44.753 -3.293 1.00 42.85 118 CYS A C 1
ATOM 719 O O . CYS A 1 92 ? 6.052 -44.380 -4.456 1.00 43.66 118 CYS A O 1
ATOM 722 N N . LYS A 1 93 ? 5.026 -44.449 -2.448 1.00 41.23 119 LYS A N 1
ATOM 723 C CA . LYS A 1 93 ? 3.866 -43.641 -2.806 1.00 41.26 119 LYS A CA 1
ATOM 724 C C . LYS A 1 93 ? 3.823 -42.374 -1.944 1.00 40.11 119 LYS A C 1
ATOM 725 O O . LYS A 1 93 ? 4.401 -42.329 -0.850 1.00 39.51 119 LYS A O 1
ATOM 731 N N . GLU A 1 94 ? 3.131 -41.351 -2.439 1.00 39.41 120 GLU A N 1
ATOM 732 C CA . GLU A 1 94 ? 3.028 -40.070 -1.742 1.00 38.28 120 GLU A CA 1
ATOM 733 C C . GLU A 1 94 ? 1.566 -39.673 -1.465 1.00 36.88 120 GLU A C 1
ATOM 734 O O . GLU A 1 94 ? 1.244 -38.484 -1.310 1.00 37.03 120 GLU A O 1
ATOM 740 N N . THR A 1 95 ? 0.680 -40.670 -1.435 1.00 35.43 121 THR A N 1
ATOM 741 C CA . THR A 1 95 ? -0.720 -40.465 -1.085 1.00 33.89 121 THR A CA 1
ATOM 742 C C . THR A 1 95 ? -1.211 -41.585 -0.152 1.00 32.71 121 THR A C 1
ATOM 743 O O . THR A 1 95 ? -0.557 -42.615 0.014 1.00 32.67 121 THR A O 1
ATOM 747 N N . PHE A 1 96 ? -2.343 -41.333 0.497 1.00 31.41 122 PHE A N 1
ATOM 748 C CA . PHE A 1 96 ? -3.101 -42.367 1.195 1.00 30.83 122 PHE A CA 1
ATOM 749 C C . PHE A 1 96 ? -4.584 -42.127 0.957 1.00 30.16 122 PHE A C 1
ATOM 750 O O . PHE A 1 96 ? -4.963 -41.101 0.391 1.00 30.55 122 PHE A O 1
ATOM 758 N N . ASN A 1 97 ? -5.412 -43.095 1.336 1.00 29.57 123 ASN A N 1
ATOM 759 C CA . ASN A 1 97 ? -6.838 -43.021 1.057 1.00 28.85 123 ASN A CA 1
ATOM 760 C C . ASN A 1 97 ? -7.615 -42.964 2.354 1.00 27.70 123 ASN A C 1
ATOM 761 O O . ASN A 1 97 ? -7.275 -43.650 3.310 1.00 27.23 123 ASN A O 1
ATOM 766 N N . LEU A 1 98 ? -8.646 -42.119 2.378 1.00 27.43 124 LEU A N 1
ATOM 767 C CA . LEU A 1 98 ? -9.503 -41.928 3.540 1.00 26.29 124 LEU A CA 1
ATOM 768 C C . LEU A 1 98 ? -10.855 -42.567 3.237 1.00 26.72 124 LEU A C 1
ATOM 769 O O . LEU A 1 98 ? -11.391 -42.372 2.161 1.00 27.93 124 LEU A O 1
ATOM 774 N N . TYR A 1 99 ? -11.406 -43.324 4.172 1.00 26.42 125 TYR A N 1
ATOM 775 C CA . TYR A 1 99 ? -12.704 -43.933 3.983 1.00 27.04 125 TYR A CA 1
ATOM 776 C C . TYR A 1 99 ? -13.601 -43.654 5.179 1.00 27.24 125 TYR A C 1
ATOM 777 O O . TYR A 1 99 ? -13.113 -43.307 6.249 1.00 26.44 125 TYR A O 1
ATOM 786 N N . TYR A 1 100 ? -14.908 -43.856 5.001 1.00 28.25 126 TYR A N 1
ATOM 787 C CA . TYR A 1 100 ? -15.857 -43.862 6.119 1.00 28.46 126 TYR A CA 1
ATOM 788 C C . TYR A 1 100 ? -16.840 -45.020 6.013 1.00 29.81 126 TYR A C 1
ATOM 789 O O . TYR A 1 100 ? -17.025 -45.631 4.955 1.00 29.67 126 TYR A O 1
ATOM 798 N N . TYR A 1 101 ? -17.484 -45.306 7.129 1.00 30.93 127 TYR A N 1
ATOM 799 C CA . TYR A 1 101 ? -18.546 -46.281 7.157 1.00 32.55 127 TYR A CA 1
ATOM 800 C C . TYR A 1 101 ? -19.610 -45.868 8.162 1.00 33.01 127 TYR A C 1
ATOM 801 O O . TYR A 1 101 ? -19.319 -45.711 9.335 1.00 32.48 127 TYR A O 1
ATOM 810 N N . GLU A 1 102 ? -20.846 -45.700 7.696 1.00 34.41 128 GLU A N 1
ATOM 811 C CA . GLU A 1 102 ? -21.957 -45.359 8.587 1.00 35.54 128 GLU A CA 1
ATOM 812 C C . GLU A 1 102 ? -22.499 -46.585 9.313 1.00 37.32 128 GLU A C 1
ATOM 813 O O . GLU A 1 102 ? -22.665 -47.641 8.704 1.00 37.87 128 GLU A O 1
ATOM 819 N N . SER A 1 103 ? -22.806 -46.430 10.598 1.00 38.55 129 SER A N 1
ATOM 820 C CA . SER A 1 103 ? -23.255 -47.544 11.411 1.00 41.29 129 SER A CA 1
ATOM 821 C C . SER A 1 103 ? -24.106 -47.113 12.605 1.00 43.62 129 SER A C 1
ATOM 822 O O . SER A 1 103 ? -23.746 -46.199 13.350 1.00 42.36 129 SER A O 1
ATOM 825 N N . ASP A 1 104 ? -25.217 -47.812 12.801 1.00 47.30 130 ASP A N 1
ATOM 826 C CA . ASP A 1 104 ? -25.996 -47.676 14.020 1.00 50.53 130 ASP A CA 1
ATOM 827 C C . ASP A 1 104 ? -25.346 -48.415 15.201 1.00 53.66 130 ASP A C 1
ATOM 828 O O . ASP A 1 104 ? -25.650 -48.114 16.345 1.00 54.73 130 ASP A O 1
ATOM 833 N N . ASN A 1 105 ? -24.437 -49.349 14.915 1.00 56.96 131 ASN A N 1
ATOM 834 C CA . ASN A 1 105 ? -23.824 -50.222 15.927 1.00 60.67 131 ASN A CA 1
ATOM 835 C C . ASN A 1 105 ? -22.589 -49.598 16.598 1.00 61.80 131 ASN A C 1
ATOM 836 O O . ASN A 1 105 ? -21.571 -49.373 15.955 1.00 60.39 131 ASN A O 1
ATOM 841 N N . ASP A 1 106 ? -22.699 -49.376 17.907 1.00 65.62 132 ASP A N 1
ATOM 842 C CA . ASP A 1 106 ? -21.681 -48.690 18.730 1.00 67.31 132 ASP A CA 1
ATOM 843 C C . ASP A 1 106 ? -20.347 -49.421 18.828 1.00 69.04 132 ASP A C 1
ATOM 844 O O . ASP A 1 106 ? -19.335 -48.805 19.145 1.00 68.65 132 ASP A O 1
ATOM 849 N N . LYS A 1 107 ? -20.335 -50.732 18.615 1.00 72.05 133 LYS A N 1
ATOM 850 C CA . LYS A 1 107 ? -19.175 -51.503 19.022 1.00 74.33 133 LYS A CA 1
ATOM 851 C C . LYS A 1 107 ? -18.946 -52.758 18.186 1.00 75.81 133 LYS A C 1
ATOM 852 O O . LYS A 1 107 ? -18.793 -53.860 18.720 1.00 78.05 133 LYS A O 1
ATOM 858 N N . GLU A 1 108 ? -18.891 -52.579 16.871 1.00 75.41 134 GLU A N 1
ATOM 859 C CA . GLU A 1 108 ? -18.497 -53.662 15.972 1.00 76.64 134 GLU A CA 1
ATOM 860 C C . GLU A 1 108 ? -16.995 -53.933 16.126 1.00 76.76 134 GLU A C 1
ATOM 861 O O . GLU A 1 108 ? -16.166 -53.028 15.970 1.00 75.26 134 GLU A O 1
ATOM 867 N N . ARG A 1 109 ? -16.655 -55.181 16.439 1.00 78.72 135 ARG A N 1
ATOM 868 C CA . ARG A 1 109 ? -15.268 -55.559 16.741 1.00 79.25 135 ARG A CA 1
ATOM 869 C C . ARG A 1 109 ? -14.459 -55.666 15.459 1.00 77.58 135 ARG A C 1
ATOM 870 O O . ARG A 1 109 ? -13.288 -55.265 15.400 1.00 76.76 135 ARG A O 1
ATOM 878 N N . PHE A 1 110 ? -15.085 -56.246 14.442 1.00 77.01 136 PHE A N 1
ATOM 879 C CA . PHE A 1 110 ? -14.472 -56.339 13.138 1.00 75.57 136 PHE A CA 1
ATOM 880 C C . PHE A 1 110 ? -15.358 -55.661 12.103 1.00 72.77 136 PHE A C 1
ATOM 881 O O . PHE A 1 110 ? -16.539 -55.998 11.968 1.00 73.40 136 PHE A O 1
ATOM 889 N N . ILE A 1 111 ? -14.787 -54.689 11.395 1.00 69.05 137 ILE A N 1
ATOM 890 C CA . ILE A 1 111 ? -15.426 -54.130 10.203 1.00 66.70 137 ILE A CA 1
ATOM 891 C C . ILE A 1 111 ? -14.611 -54.568 8.978 1.00 65.04 137 ILE A C 1
ATOM 892 O O . ILE A 1 111 ? -13.389 -54.389 8.921 1.00 64.17 137 ILE A O 1
ATOM 897 N N . ARG A 1 112 ? -15.305 -55.168 8.019 1.00 63.99 138 ARG A N 1
ATOM 898 C CA . ARG A 1 112 ? -14.683 -55.690 6.809 1.00 63.32 138 ARG A CA 1
ATOM 899 C C . ARG A 1 112 ? -14.173 -54.494 6.000 1.00 59.56 138 ARG A C 1
ATOM 900 O O . ARG A 1 112 ? -14.870 -53.486 5.882 1.00 57.99 138 ARG A O 1
ATOM 908 N N . GLU A 1 113 ? -12.961 -54.589 5.465 1.00 57.17 139 GLU A N 1
ATOM 909 C CA . GLU A 1 113 ? -12.375 -53.485 4.698 1.00 54.26 139 GLU A CA 1
ATOM 910 C C . GLU A 1 113 ? -13.261 -53.076 3.505 1.00 52.73 139 GLU A C 1
ATOM 911 O O . GLU A 1 113 ? -13.367 -51.897 3.179 1.00 50.81 139 GLU A O 1
ATOM 917 N N . ASN A 1 114 ? -13.915 -54.055 2.886 1.00 52.79 140 ASN A N 1
ATOM 918 C CA . ASN A 1 114 ? -14.776 -53.820 1.713 1.00 52.22 140 ASN A CA 1
ATOM 919 C C . ASN A 1 114 ? -16.181 -53.228 2.002 1.00 50.65 140 ASN A C 1
ATOM 920 O O . ASN A 1 114 ? -16.920 -52.929 1.075 1.00 49.88 140 ASN A O 1
ATOM 925 N N . GLN A 1 115 ? -16.533 -53.085 3.282 1.00 49.49 141 GLN A N 1
ATOM 926 C CA . GLN A 1 115 ? -17.703 -52.294 3.712 1.00 48.47 141 GLN A CA 1
ATOM 927 C C . GLN A 1 115 ? -17.437 -50.771 3.658 1.00 45.24 141 GLN A C 1
ATOM 928 O O . GLN A 1 115 ? -18.383 -49.976 3.601 1.00 44.97 141 GLN A O 1
ATOM 934 N N . PHE A 1 116 ? -16.170 -50.358 3.698 1.00 42.32 142 PHE A N 1
ATOM 935 C CA . PHE A 1 116 ? -15.847 -48.928 3.752 1.00 39.20 142 PHE A CA 1
ATOM 936 C C . PHE A 1 116 ? -16.027 -48.241 2.407 1.00 37.81 142 PHE A C 1
ATOM 937 O O . PHE A 1 116 ? -15.737 -48.808 1.378 1.00 38.62 142 PHE A O 1
ATOM 945 N N . VAL A 1 117 ? -16.560 -47.025 2.442 1.00 35.60 143 VAL A N 1
ATOM 946 C CA . VAL A 1 117 ? -16.748 -46.199 1.270 1.00 34.59 143 VAL A CA 1
ATOM 947 C C . VAL A 1 117 ? -15.613 -45.166 1.197 1.00 33.03 143 VAL A C 1
ATOM 948 O O . VAL A 1 117 ? -15.329 -44.480 2.177 1.00 30.97 143 VAL A O 1
ATOM 952 N N . LYS A 1 118 ? -14.947 -45.082 0.050 1.00 32.99 144 LYS A N 1
ATOM 953 C CA . LYS A 1 118 ? -13.829 -44.165 -0.126 1.00 32.47 144 LYS A CA 1
ATOM 954 C C . LYS A 1 118 ? -14.321 -42.733 -0.137 1.00 32.14 144 LYS A C 1
ATOM 955 O O . LYS A 1 118 ? -15.299 -42.417 -0.808 1.00 32.25 144 LYS A O 1
ATOM 961 N N . ILE A 1 119 ? -13.632 -41.867 0.599 1.00 31.03 145 ILE A N 1
ATOM 962 C CA . ILE A 1 119 ? -13.941 -40.448 0.588 1.00 30.88 145 ILE A CA 1
ATOM 963 C C . ILE A 1 119 ? -13.079 -39.787 -0.481 1.00 31.99 145 ILE A C 1
ATOM 964 O O . ILE A 1 119 ? -13.596 -39.182 -1.427 1.00 32.65 145 ILE A O 1
ATOM 969 N N . ASP A 1 120 ? -11.761 -39.914 -0.339 1.00 32.00 146 ASP A N 1
ATOM 970 C CA . ASP A 1 120 ? -10.835 -39.327 -1.303 1.00 33.25 146 ASP A CA 1
ATOM 971 C C . ASP A 1 120 ? -9.438 -39.920 -1.147 1.00 32.96 146 ASP A C 1
ATOM 972 O O . ASP A 1 120 ? -9.111 -40.556 -0.144 1.00 31.38 146 ASP A O 1
ATOM 977 N N . THR A 1 121 ? -8.610 -39.694 -2.151 1.00 34.01 147 THR A N 1
ATOM 978 C CA . THR A 1 121 ? -7.181 -39.936 -2.033 1.00 34.65 147 THR A CA 1
ATOM 979 C C . THR A 1 121 ? -6.617 -38.644 -1.461 1.00 34.66 147 THR A C 1
ATOM 980 O O . THR A 1 121 ? -6.953 -37.567 -1.941 1.00 36.05 147 THR A O 1
ATOM 984 N N . ILE A 1 122 ? -5.833 -38.733 -0.390 1.00 33.76 148 ILE A N 1
ATOM 985 C CA . ILE A 1 122 ? -5.252 -37.539 0.209 1.00 33.05 148 ILE A CA 1
ATOM 986 C C . ILE A 1 122 ? -3.781 -37.417 -0.183 1.00 33.50 148 ILE A C 1
ATOM 987 O O . ILE A 1 122 ? -2.977 -38.326 0.066 1.00 33.04 148 ILE A O 1
ATOM 992 N N . ALA A 1 123 ? -3.443 -36.288 -0.796 1.00 34.29 149 ALA A N 1
ATOM 993 C CA . ALA A 1 123 ? -2.061 -35.953 -1.139 1.00 34.99 149 ALA A CA 1
ATOM 994 C C . ALA A 1 123 ? -1.546 -34.871 -0.180 1.00 35.05 149 ALA A C 1
ATOM 995 O O . ALA A 1 123 ? -2.318 -34.233 0.520 1.00 34.36 149 ALA A O 1
ATOM 997 N N . ALA A 1 124 ? -0.234 -34.669 -0.161 1.00 36.51 150 ALA A N 1
ATOM 998 C CA . ALA A 1 124 ? 0.394 -33.706 0.727 1.00 37.01 150 ALA A CA 1
ATOM 999 C C . ALA A 1 124 ? 0.721 -32.439 -0.033 1.00 38.85 150 ALA A C 1
ATOM 1000 O O . ALA A 1 124 ? 1.193 -32.508 -1.152 1.00 39.88 150 ALA A O 1
ATOM 1002 N N . ASP A 1 125 ? 0.479 -31.279 0.575 1.00 40.11 151 ASP A N 1
ATOM 1003 C CA . ASP A 1 125 ? 0.920 -30.013 -0.014 1.00 42.66 151 ASP A CA 1
ATOM 1004 C C . ASP A 1 125 ? 2.436 -29.853 0.128 1.00 43.08 151 ASP A C 1
ATOM 1005 O O . ASP A 1 125 ? 3.093 -29.349 -0.790 1.00 44.32 151 ASP A O 1
ATOM 1010 N N . GLU A 1 126 ? 2.978 -30.266 1.275 1.00 41.75 152 GLU A N 1
ATOM 1011 C CA . GLU A 1 126 ? 4.417 -30.192 1.525 1.00 42.50 152 GLU A CA 1
ATOM 1012 C C . GLU A 1 126 ? 4.986 -31.521 1.995 1.00 40.56 152 GLU A C 1
ATOM 1013 O O . GLU A 1 126 ? 4.856 -31.890 3.164 1.00 40.38 152 GLU A O 1
ATOM 1019 N N . SER A 1 127 ? 5.606 -32.256 1.079 1.00 39.66 153 SER A N 1
ATOM 1020 C CA . SER A 1 127 ? 6.299 -33.489 1.451 1.00 37.96 153 SER A CA 1
ATOM 1021 C C . SER A 1 127 ? 7.603 -33.079 2.108 1.00 37.38 153 SER A C 1
ATOM 1022 O O . SER A 1 127 ? 8.172 -32.076 1.723 1.00 38.33 153 SER A O 1
ATOM 1025 N N . PHE A 1 128 ? 8.046 -33.824 3.117 1.00 35.61 154 PHE A N 1
ATOM 1026 C CA . PHE A 1 128 ? 9.272 -33.478 3.831 1.00 35.68 154 PHE A CA 1
ATOM 1027 C C . PHE A 1 128 ? 10.475 -34.306 3.339 1.00 36.07 154 PHE A C 1
ATOM 1028 O O . PHE A 1 128 ? 10.320 -35.420 2.850 1.00 35.55 154 PHE A O 1
ATOM 1036 N N . THR A 1 129 ? 11.664 -33.745 3.483 1.00 37.38 155 THR A N 1
ATOM 1037 C CA . THR A 1 129 ? 12.910 -34.337 2.954 1.00 38.73 155 THR A CA 1
ATOM 1038 C C . THR A 1 129 ? 13.931 -34.472 4.076 1.00 39.24 155 THR A C 1
ATOM 1039 O O . THR A 1 129 ? 13.608 -34.236 5.229 1.00 38.81 155 THR A O 1
ATOM 1043 N N . GLN A 1 130 ? 15.165 -34.824 3.729 1.00 41.13 156 GLN A N 1
ATOM 1044 C CA . GLN A 1 130 ? 16.236 -35.009 4.712 1.00 42.06 156 GLN A CA 1
ATOM 1045 C C . GLN A 1 130 ? 16.768 -33.692 5.259 1.00 43.76 156 GLN A C 1
ATOM 1046 O O . GLN A 1 130 ? 17.235 -33.638 6.389 1.00 44.30 156 GLN A O 1
ATOM 1052 N N . VAL A 1 131 ? 16.699 -32.629 4.464 1.00 45.23 157 VAL A N 1
ATOM 1053 C CA . VAL A 1 131 ? 16.971 -31.285 4.972 1.00 46.92 157 VAL A CA 1
ATOM 1054 C C . VAL A 1 131 ? 16.038 -30.990 6.169 1.00 46.47 157 VAL A C 1
ATOM 1055 O O . VAL A 1 131 ? 16.473 -30.522 7.214 1.00 47.46 157 VAL A O 1
ATOM 1059 N N . ASP A 1 132 ? 14.762 -31.320 6.030 1.00 45.76 158 ASP A N 1
ATOM 1060 C CA . ASP A 1 132 ? 13.782 -31.102 7.093 1.00 45.21 158 ASP A CA 1
ATOM 1061 C C . ASP A 1 132 ? 14.041 -31.956 8.349 1.00 45.19 158 ASP A C 1
ATOM 1062 O O . ASP A 1 132 ? 13.884 -31.464 9.481 1.00 45.14 158 ASP A O 1
ATOM 1067 N N . ILE A 1 133 ? 14.396 -33.231 8.161 1.00 44.54 159 ILE A N 1
ATOM 1068 C CA . ILE A 1 133 ? 14.766 -34.089 9.288 1.00 45.14 159 ILE A CA 1
ATOM 1069 C C . ILE A 1 133 ? 15.978 -33.478 10.031 1.00 47.53 159 ILE A C 1
ATOM 1070 O O . ILE A 1 133 ? 15.973 -33.339 11.270 1.00 48.20 159 ILE A O 1
ATOM 1075 N N . GLY A 1 134 ? 17.006 -33.109 9.263 1.00 48.84 160 GLY A N 1
ATOM 1076 C CA . GLY A 1 134 ? 18.184 -32.441 9.808 1.00 50.87 160 GLY A CA 1
ATOM 1077 C C . GLY A 1 134 ? 17.853 -31.161 10.557 1.00 52.05 160 GLY A C 1
ATOM 1078 O O . GLY A 1 134 ? 18.326 -30.972 11.672 1.00 53.32 160 GLY A O 1
ATOM 1079 N N . ASP A 1 135 ? 17.026 -30.301 9.960 1.00 51.93 161 ASP A N 1
ATOM 1080 C CA . ASP A 1 135 ? 16.724 -28.981 10.531 1.00 53.52 161 ASP A CA 1
ATOM 1081 C C . ASP A 1 135 ? 15.547 -28.975 11.501 1.00 52.37 161 ASP A C 1
ATOM 1082 O O . ASP A 1 135 ? 15.181 -27.921 11.991 1.00 53.02 161 ASP A O 1
ATOM 1087 N N . ARG A 1 136 ? 14.953 -30.136 11.766 1.00 50.92 162 ARG A N 1
ATOM 1088 C CA . ARG A 1 136 ? 13.792 -30.250 12.665 1.00 50.34 162 ARG A CA 1
ATOM 1089 C C . ARG A 1 136 ? 12.632 -29.351 12.229 1.00 49.70 162 ARG A C 1
ATOM 1090 O O . ARG A 1 136 ? 12.044 -28.639 13.045 1.00 50.54 162 ARG A O 1
ATOM 1098 N N . ILE A 1 137 ? 12.325 -29.371 10.940 1.00 48.77 163 ILE A N 1
ATOM 1099 C CA . ILE A 1 137 ? 11.228 -28.582 10.389 1.00 48.68 163 ILE A CA 1
ATOM 1100 C C . ILE A 1 137 ? 10.066 -29.517 10.093 1.00 46.72 163 ILE A C 1
ATOM 1101 O O . ILE A 1 137 ? 10.196 -30.453 9.308 1.00 46.10 163 ILE A O 1
ATOM 1106 N N . MET A 1 138 ? 8.928 -29.259 10.718 1.00 46.15 164 MET A N 1
ATOM 1107 C CA . MET A 1 138 ? 7.848 -30.234 10.755 1.00 44.53 164 MET A CA 1
ATOM 1108 C C . MET A 1 138 ? 7.193 -30.516 9.398 1.00 42.69 164 MET A C 1
ATOM 1109 O O . MET A 1 138 ? 6.861 -31.661 9.110 1.00 41.61 164 MET A O 1
ATOM 1114 N N . LYS A 1 139 ? 7.015 -29.487 8.576 1.00 42.60 165 LYS A N 1
ATOM 1115 C CA . LYS A 1 139 ? 6.240 -29.600 7.342 1.00 41.58 165 LYS A CA 1
ATOM 1116 C C . LYS A 1 139 ? 4.896 -30.280 7.594 1.00 39.22 165 LYS A C 1
ATOM 1117 O O . LYS A 1 139 ? 4.519 -31.223 6.911 1.00 38.49 165 LYS A O 1
ATOM 1123 N N . LEU A 1 140 ? 4.172 -29.808 8.593 1.00 38.24 166 LEU A N 1
ATOM 1124 C CA . LEU A 1 140 ? 2.879 -30.408 8.927 1.00 35.85 166 LEU A CA 1
ATOM 1125 C C . LEU A 1 140 ? 1.853 -30.062 7.859 1.00 34.91 166 LEU A C 1
ATOM 1126 O O . LEU A 1 140 ? 1.658 -28.905 7.544 1.00 35.47 166 LEU A O 1
ATOM 1131 N N . ASN A 1 141 ? 1.216 -31.072 7.291 1.00 33.63 167 ASN A N 1
ATOM 1132 C CA . ASN A 1 141 ? 0.128 -30.855 6.363 1.00 33.51 167 ASN A CA 1
ATOM 1133 C C . ASN A 1 141 ? -1.206 -30.922 7.092 1.00 33.08 167 ASN A C 1
ATOM 1134 O O . ASN A 1 141 ? -1.367 -31.700 8.041 1.00 32.53 167 ASN A O 1
ATOM 1139 N N . THR A 1 142 ? -2.154 -30.098 6.653 1.00 33.18 168 THR A N 1
ATOM 1140 C CA . THR A 1 142 ? -3.526 -30.139 7.131 1.00 32.64 168 THR A CA 1
ATOM 1141 C C . THR A 1 142 ? -4.434 -30.355 5.927 1.00 32.41 168 THR A C 1
ATOM 1142 O O . THR A 1 142 ? -4.382 -29.596 4.964 1.00 32.96 168 THR A O 1
ATOM 1146 N N . GLU A 1 143 ? -5.246 -31.405 5.967 1.00 31.58 169 GLU A N 1
ATOM 1147 C CA . GLU A 1 143 ? -6.229 -31.645 4.919 1.00 31.78 169 GLU A CA 1
ATOM 1148 C C . GLU A 1 143 ? -7.601 -31.864 5.535 1.00 31.32 169 GLU A C 1
ATOM 1149 O O . GLU A 1 143 ? -7.734 -32.521 6.570 1.00 30.60 169 GLU A O 1
ATOM 1155 N N . ILE A 1 144 ? -8.620 -31.293 4.905 1.00 32.12 170 ILE A N 1
ATOM 1156 C CA . ILE A 1 144 ? -9.992 -31.416 5.396 1.00 32.11 170 ILE A CA 1
ATOM 1157 C C . ILE A 1 144 ? -10.881 -32.013 4.311 1.00 31.71 170 ILE A C 1
ATOM 1158 O O . ILE A 1 144 ? -10.792 -31.614 3.152 1.00 31.95 170 ILE A O 1
ATOM 1163 N N . ARG A 1 145 ? -11.714 -32.979 4.692 1.00 30.66 171 ARG A N 1
ATOM 1164 C CA . ARG A 1 145 ? -12.750 -33.511 3.805 1.00 30.86 171 ARG A CA 1
ATOM 1165 C C . ARG A 1 145 ? -14.047 -33.520 4.568 1.00 30.74 171 ARG A C 1
ATOM 1166 O O . ARG A 1 145 ? -14.054 -33.359 5.776 1.00 31.64 171 ARG A O 1
ATOM 1174 N N . ASP A 1 146 ? -15.156 -33.679 3.877 1.00 30.95 172 ASP A N 1
ATOM 1175 C CA . ASP A 1 146 ? -16.426 -33.694 4.551 1.00 30.72 172 ASP A CA 1
ATOM 1176 C C . ASP A 1 146 ? -17.225 -34.869 4.069 1.00 30.27 172 ASP A C 1
ATOM 1177 O O . ASP A 1 146 ? -17.030 -35.336 2.952 1.00 30.30 172 ASP A O 1
ATOM 1182 N N . VAL A 1 147 ? -18.099 -35.368 4.939 1.00 29.55 173 VAL A N 1
ATOM 1183 C CA . VAL A 1 147 ? -19.083 -36.363 4.557 1.00 28.90 173 VAL A CA 1
ATOM 1184 C C . VAL A 1 147 ? -20.477 -35.879 4.938 1.00 28.93 173 VAL A C 1
ATOM 1185 O O . VAL A 1 147 ? -20.643 -35.107 5.867 1.00 29.58 173 VAL A O 1
ATOM 1189 N N . GLY A 1 148 ? -21.484 -36.338 4.210 1.00 28.88 174 GLY A N 1
ATOM 1190 C CA . GLY A 1 148 ? -22.847 -35.981 4.510 1.00 28.78 174 GLY A CA 1
ATOM 1191 C C . GLY A 1 148 ? -23.640 -35.889 3.246 1.00 29.67 174 GLY A C 1
ATOM 1192 O O . GLY A 1 148 ? -23.063 -35.750 2.178 1.00 29.66 174 GLY A O 1
ATOM 1193 N N . PRO A 1 149 ? -24.969 -35.941 3.358 1.00 30.29 175 PRO A N 1
ATOM 1194 C CA . PRO A 1 149 ? -25.723 -36.020 4.604 1.00 30.50 175 PRO A CA 1
ATOM 1195 C C . PRO A 1 149 ? -25.671 -37.396 5.257 1.00 30.15 175 PRO A C 1
ATOM 1196 O O . PRO A 1 149 ? -25.967 -38.386 4.602 1.00 29.52 175 PRO A O 1
ATOM 1200 N N . LEU A 1 150 ? -25.269 -37.451 6.528 1.00 30.06 176 LEU A N 1
ATOM 1201 C CA . LEU A 1 150 ? -25.221 -38.710 7.258 1.00 30.70 176 LEU A CA 1
ATOM 1202 C C . LEU A 1 150 ? -26.601 -39.044 7.816 1.00 32.25 176 LEU A C 1
ATOM 1203 O O . LEU A 1 150 ? -27.338 -38.154 8.216 1.00 32.66 176 LEU A O 1
ATOM 1208 N N . SER A 1 151 ? -26.942 -40.335 7.843 1.00 33.64 177 SER A N 1
ATOM 1209 C CA . SER A 1 151 ? -28.270 -40.778 8.282 1.00 34.88 177 SER A CA 1
ATOM 1210 C C . SER A 1 151 ? -28.299 -41.883 9.365 1.00 36.05 177 SER A C 1
ATOM 1211 O O . SER A 1 151 ? -29.375 -42.311 9.765 1.00 37.58 177 SER A O 1
ATOM 1214 N N . LYS A 1 152 ? -27.150 -42.317 9.878 1.00 35.99 178 LYS A N 1
ATOM 1215 C CA . LYS A 1 152 ? -27.133 -43.281 10.975 1.00 36.99 178 LYS A CA 1
ATOM 1216 C C . LYS A 1 152 ? -26.558 -42.691 12.267 1.00 36.84 178 LYS A C 1
ATOM 1217 O O . LYS A 1 152 ? -26.025 -41.591 12.260 1.00 36.34 178 LYS A O 1
ATOM 1223 N N . LYS A 1 153 ? -26.666 -43.420 13.373 1.00 37.75 179 LYS A N 1
ATOM 1224 C CA . LYS A 1 153 ? -26.280 -42.884 14.682 1.00 38.46 179 LYS A CA 1
ATOM 1225 C C . LYS A 1 153 ? -24.849 -42.329 14.666 1.00 36.67 179 LYS A C 1
ATOM 1226 O O . LYS A 1 153 ? -24.579 -41.266 15.226 1.00 36.22 179 LYS A O 1
ATOM 1232 N N . GLY A 1 154 ? -23.954 -43.055 14.012 1.00 35.07 180 GLY A N 1
ATOM 1233 C CA . GLY A 1 154 ? -22.567 -42.632 13.876 1.00 33.80 180 GLY A CA 1
ATOM 1234 C C . GLY A 1 154 ? -21.875 -43.246 12.665 1.00 32.34 180 GLY A C 1
ATOM 1235 O O . GLY A 1 154 ? -22.531 -43.713 11.740 1.00 31.44 180 GLY A O 1
ATOM 1236 N N . PHE A 1 155 ? -20.545 -43.221 12.687 1.00 31.46 181 PHE A N 1
ATOM 1237 C CA . PHE A 1 155 ? -19.738 -43.740 11.602 1.00 31.37 181 PHE A CA 1
ATOM 1238 C C . PHE A 1 155 ? -18.356 -44.129 12.082 1.00 31.09 181 PHE A C 1
ATOM 1239 O O . PHE A 1 155 ? -17.947 -43.719 13.145 1.00 31.28 181 PHE A O 1
ATOM 1247 N N . TYR A 1 156 ? -17.665 -44.937 11.289 1.00 31.06 182 TYR A N 1
ATOM 1248 C CA . TYR A 1 156 ? -16.249 -45.232 11.489 1.00 31.42 182 TYR A CA 1
ATOM 1249 C C . TYR A 1 156 ? -15.479 -44.556 10.377 1.00 30.84 182 TYR A C 1
ATOM 1250 O O . TYR A 1 156 ? -16.004 -44.397 9.275 1.00 30.97 182 TYR A O 1
ATOM 1259 N N . LEU A 1 157 ? -14.254 -44.129 10.666 1.00 30.52 183 LEU A N 1
ATOM 1260 C CA . LEU A 1 157 ? -13.336 -43.641 9.632 1.00 30.11 183 LEU A CA 1
ATOM 1261 C C . LEU A 1 157 ? -12.164 -44.604 9.518 1.00 29.97 183 LEU A C 1
ATOM 1262 O O . LEU A 1 157 ? -11.785 -45.245 10.496 1.00 30.76 183 LEU A O 1
ATOM 1267 N N . ALA A 1 158 ? -11.580 -44.691 8.334 1.00 29.06 184 ALA A N 1
ATOM 1268 C CA . ALA A 1 158 ? -10.442 -45.546 8.121 1.00 28.84 184 ALA A CA 1
ATOM 1269 C C . ALA A 1 158 ? -9.443 -44.877 7.186 1.00 28.93 184 ALA A C 1
ATOM 1270 O O . ALA A 1 158 ? -9.797 -44.002 6.375 1.00 28.06 184 ALA A O 1
ATOM 1272 N N . PHE A 1 159 ? -8.196 -45.327 7.304 1.00 29.51 185 PHE A N 1
ATOM 1273 C CA . PHE A 1 159 ? -7.079 -44.806 6.541 1.00 29.70 185 PHE A CA 1
ATOM 1274 C C . PHE A 1 159 ? -6.350 -45.989 5.922 1.00 30.25 185 PHE A C 1
ATOM 1275 O O . PHE A 1 159 ? -5.954 -46.912 6.620 1.00 31.46 185 PHE A O 1
ATOM 1283 N N . GLN A 1 160 ? -6.155 -45.942 4.622 1.00 30.07 186 GLN A N 1
ATOM 1284 C CA . GLN A 1 160 ? -5.506 -46.998 3.908 1.00 30.71 186 GLN A CA 1
ATOM 1285 C C . GLN A 1 160 ? -4.199 -46.457 3.385 1.00 30.85 186 GLN A C 1
ATOM 1286 O O . GLN A 1 160 ? -4.185 -45.488 2.604 1.00 30.97 186 GLN A O 1
ATOM 1292 N N . ASP A 1 161 ? -3.112 -47.066 3.850 1.00 31.26 187 ASP A N 1
ATOM 1293 C CA . ASP A 1 161 ? -1.781 -46.846 3.318 1.00 31.76 187 ASP A CA 1
ATOM 1294 C C . ASP A 1 161 ? -1.501 -47.879 2.227 1.00 33.14 187 ASP A C 1
ATOM 1295 O O . ASP A 1 161 ? -1.786 -49.071 2.416 1.00 33.21 187 ASP A O 1
ATOM 1300 N N . VAL A 1 162 ? -0.958 -47.411 1.097 1.00 33.94 188 VAL A N 1
ATOM 1301 C CA . VAL A 1 162 ? -0.622 -48.266 -0.050 1.00 35.29 188 VAL A CA 1
ATOM 1302 C C . VAL A 1 162 ? 0.898 -48.261 -0.396 1.00 35.79 188 VAL A C 1
ATOM 1303 O O . VAL A 1 162 ? 1.318 -48.736 -1.464 1.00 36.58 188 VAL A O 1
ATOM 1307 N N . GLY A 1 163 ? 1.719 -47.770 0.538 1.00 34.84 189 GLY A N 1
ATOM 1308 C CA . GLY A 1 163 ? 3.180 -47.762 0.388 1.00 35.04 189 GLY A CA 1
ATOM 1309 C C . GLY A 1 163 ? 3.836 -46.393 0.537 1.00 34.27 189 GLY A C 1
ATOM 1310 O O . GLY A 1 163 ? 4.830 -46.091 -0.123 1.00 34.82 189 GLY A O 1
ATOM 1311 N N . ALA A 1 164 ? 3.294 -45.576 1.424 1.00 33.06 190 ALA A N 1
ATOM 1312 C CA . ALA A 1 164 ? 3.803 -44.246 1.667 1.00 32.38 190 ALA A CA 1
ATOM 1313 C C . ALA A 1 164 ? 4.572 -44.259 2.958 1.00 31.78 190 ALA A C 1
ATOM 1314 O O . ALA A 1 164 ? 4.576 -45.254 3.686 1.00 31.98 190 ALA A O 1
ATOM 1316 N N . CYS A 1 165 ? 5.242 -43.148 3.230 1.00 31.33 191 CYS A N 1
ATOM 1317 C CA . CYS A 1 165 ? 5.985 -42.985 4.457 1.00 31.13 19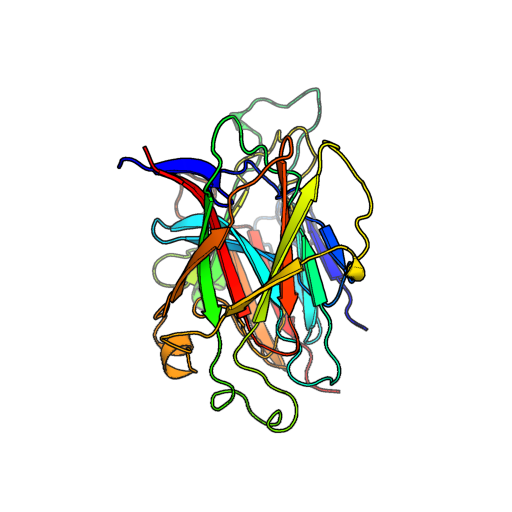1 CYS A CA 1
ATOM 1318 C C . CYS A 1 165 ? 5.311 -41.808 5.150 1.00 30.08 191 CYS A C 1
ATOM 1319 O O . CYS A 1 165 ? 5.614 -40.654 4.895 1.00 30.23 191 CYS A O 1
ATOM 1322 N N . ILE A 1 166 ? 4.382 -42.119 6.037 1.00 29.81 192 ILE A N 1
ATOM 1323 C CA . ILE A 1 166 ? 3.380 -41.147 6.468 1.00 29.31 192 ILE A CA 1
ATOM 1324 C C . ILE A 1 166 ? 3.192 -41.235 7.964 1.00 29.04 192 ILE A C 1
ATOM 1325 O O . ILE A 1 166 ? 3.149 -42.319 8.522 1.00 29.61 192 ILE A O 1
ATOM 1330 N N . ALA A 1 167 ? 3.092 -40.092 8.628 1.00 28.89 193 ALA A N 1
ATOM 1331 C CA . ALA A 1 167 ? 2.748 -40.070 10.052 1.00 28.60 193 ALA A CA 1
ATOM 1332 C C . ALA A 1 167 ? 1.437 -39.298 10.209 1.00 27.97 193 ALA A C 1
ATOM 1333 O O . ALA A 1 167 ? 1.353 -38.138 9.866 1.00 28.39 193 ALA A O 1
ATOM 1335 N N . LEU A 1 168 ? 0.401 -39.953 10.706 1.00 28.22 194 LEU A N 1
ATOM 1336 C CA . LEU A 1 168 ? -0.832 -39.261 11.057 1.00 27.89 194 LEU A CA 1
ATOM 1337 C C . LEU A 1 168 ? -0.681 -38.630 12.433 1.00 28.47 194 LEU A C 1
ATOM 1338 O O . LEU A 1 168 ? -0.817 -39.312 13.448 1.00 28.95 194 LEU A O 1
ATOM 1343 N N . VAL A 1 169 ? -0.438 -37.325 12.470 1.00 28.84 195 VAL A N 1
ATOM 1344 C CA . VAL A 1 169 ? -0.166 -36.637 13.720 1.00 29.84 195 VAL A CA 1
ATOM 1345 C C . VAL A 1 169 ? -1.451 -36.381 14.494 1.00 30.62 195 VAL A C 1
ATOM 1346 O O . VAL A 1 169 ? -1.506 -36.597 15.724 1.00 31.16 195 VAL A O 1
ATOM 1350 N N . SER A 1 170 ? -2.493 -35.928 13.795 1.00 29.97 196 SER A N 1
ATOM 1351 C CA . SER A 1 170 ? -3.800 -35.815 14.436 1.00 30.27 196 SER A CA 1
ATOM 1352 C C . SER A 1 170 ? -5.018 -35.925 13.507 1.00 29.49 196 SER A C 1
ATOM 1353 O O . SER A 1 170 ? -4.957 -35.693 12.285 1.00 27.86 196 SER A O 1
ATOM 1356 N N . VAL A 1 171 ? -6.124 -36.321 14.129 1.00 29.22 197 VAL A N 1
ATOM 1357 C CA . VAL A 1 171 ? -7.396 -36.460 13.455 1.00 28.59 197 VAL A CA 1
ATOM 1358 C C . VAL A 1 171 ? -8.436 -35.769 14.313 1.00 29.30 197 VAL A C 1
ATOM 1359 O O . VAL A 1 171 ? -8.554 -36.067 15.500 1.00 29.37 197 VAL A O 1
ATOM 1363 N N . ARG A 1 172 ? -9.144 -34.809 13.711 1.00 29.51 198 ARG A N 1
ATOM 1364 C CA . ARG A 1 172 ? -10.225 -34.110 14.383 1.00 30.46 198 ARG A CA 1
ATOM 1365 C C . ARG A 1 172 ? -11.483 -34.165 13.513 1.00 29.18 198 ARG A C 1
ATOM 1366 O O . ARG A 1 172 ? -11.436 -33.850 12.307 1.00 28.58 198 ARG A O 1
ATOM 1374 N N . VAL A 1 173 ? -12.592 -34.587 14.123 1.00 28.56 199 VAL A N 1
ATOM 1375 C CA . VAL A 1 173 ? -13.867 -34.721 13.421 1.00 27.80 199 VAL A CA 1
ATOM 1376 C C . VAL A 1 173 ? -14.835 -33.786 14.092 1.00 29.10 199 VAL A C 1
ATOM 1377 O O . VAL A 1 173 ? -14.972 -33.822 15.308 1.00 30.14 199 VAL A O 1
ATOM 1381 N N . PHE A 1 174 ? -15.495 -32.927 13.313 1.00 29.95 200 PHE A N 1
ATOM 1382 C CA . PHE A 1 174 ? -16.362 -31.870 13.877 1.00 30.94 200 PHE A CA 1
ATOM 1383 C C . PHE A 1 174 ? -17.530 -31.547 12.965 1.00 31.36 200 PHE A C 1
ATOM 1384 O O . PHE A 1 174 ? -17.563 -31.980 11.803 1.00 30.42 200 PHE A O 1
ATOM 1392 N N . TYR A 1 175 ? -18.493 -30.807 13.509 1.00 32.86 201 TYR A N 1
ATOM 1393 C CA . TYR A 1 175 ? -19.571 -30.241 12.723 1.00 34.28 201 TYR A CA 1
ATOM 1394 C C . TYR A 1 175 ? -19.569 -28.727 12.873 1.00 36.25 201 TYR A C 1
ATOM 1395 O O . TYR A 1 175 ? -18.990 -28.194 13.816 1.00 36.39 201 TYR A O 1
ATOM 1404 N N . LYS A 1 176 ? -20.185 -28.041 11.912 1.00 38.07 202 LYS A N 1
ATOM 1405 C CA . LYS A 1 176 ? -20.204 -26.581 11.915 1.00 40.78 202 LYS A CA 1
ATOM 1406 C C . LYS A 1 176 ? -21.489 -26.070 12.518 1.00 42.67 202 LYS A C 1
ATOM 1407 O O . LYS A 1 176 ? -22.549 -26.651 12.334 1.00 42.35 202 LYS A O 1
ATOM 1413 N N . ARG A 1 177 ? -21.365 -24.980 13.258 1.00 45.39 203 ARG A N 1
ATOM 1414 C CA . ARG A 1 177 ? -22.474 -24.391 13.983 1.00 47.98 203 ARG A CA 1
ATOM 1415 C C . ARG A 1 177 ? -23.340 -23.592 13.017 1.00 48.79 203 ARG A C 1
ATOM 1416 O O . ARG A 1 177 ? -22.818 -22.976 12.093 1.00 48.76 203 ARG A O 1
ATOM 1424 N N . ASN B 2 4 ? 9.773 -60.594 11.238 1.00 73.46 33 ASN B N 1
ATOM 1425 C CA . ASN B 2 4 ? 11.237 -60.775 11.494 1.00 72.94 33 ASN B CA 1
ATOM 1426 C C . ASN B 2 4 ? 11.799 -59.840 12.592 1.00 70.03 33 ASN B C 1
ATOM 1427 O O . ASN B 2 4 ? 12.880 -60.086 13.138 1.00 69.78 33 ASN B O 1
ATOM 1432 N N . SER B 2 5 ? 11.067 -58.772 12.906 1.00 67.56 34 SER B N 1
ATOM 1433 C CA . SER B 2 5 ? 11.437 -57.868 13.996 1.00 64.81 34 SER B CA 1
ATOM 1434 C C . SER B 2 5 ? 11.330 -58.608 15.307 1.00 64.42 34 SER B C 1
ATOM 1435 O O . SER B 2 5 ? 10.621 -59.607 15.406 1.00 66.44 34 SER B O 1
ATOM 1438 N N . ASP B 2 6 ? 12.041 -58.120 16.311 1.00 61.60 35 ASP B N 1
ATOM 1439 C CA . ASP B 2 6 ? 11.697 -58.458 17.683 1.00 60.79 35 ASP B CA 1
ATOM 1440 C C . ASP B 2 6 ? 11.828 -57.276 18.628 1.00 57.09 35 ASP B C 1
ATOM 1441 O O . ASP B 2 6 ? 12.387 -56.230 18.281 1.00 54.63 35 ASP B O 1
ATOM 1446 N N . ARG B 2 7 ? 11.249 -57.447 19.810 1.00 55.69 36 ARG B N 1
ATOM 1447 C CA . ARG B 2 7 ? 11.108 -56.379 20.772 1.00 52.63 36 ARG B CA 1
ATOM 1448 C C . ARG B 2 7 ? 11.909 -56.682 22.005 1.00 51.46 36 ARG B C 1
ATOM 1449 O O . ARG B 2 7 ? 11.955 -57.820 22.470 1.00 52.98 36 ARG B O 1
ATOM 1457 N N . TYR B 2 8 ? 12.525 -55.643 22.542 1.00 48.35 37 TYR B N 1
ATOM 1458 C CA . TYR B 2 8 ? 13.278 -55.747 23.768 1.00 47.03 37 TYR B CA 1
ATOM 1459 C C . TYR B 2 8 ? 12.548 -54.918 24.811 1.00 44.51 37 TYR B C 1
ATOM 1460 O O . TYR B 2 8 ? 12.289 -53.738 24.605 1.00 42.96 37 TYR B O 1
ATOM 1469 N N . ALA B 2 9 ? 12.184 -55.553 25.914 1.00 43.56 38 ALA B N 1
ATOM 1470 C CA . ALA B 2 9 ? 11.487 -54.872 26.997 1.00 42.01 38 ALA B CA 1
ATOM 1471 C C . ALA B 2 9 ? 12.514 -54.137 27.872 1.00 39.38 38 ALA B C 1
ATOM 1472 O O . ALA B 2 9 ? 13.588 -54.663 28.153 1.00 39.60 38 ALA B O 1
ATOM 1474 N N . VAL B 2 10 ? 12.209 -52.903 28.243 1.00 36.97 39 VAL B N 1
ATOM 1475 C CA . VAL B 2 10 ? 13.056 -52.133 29.163 1.00 35.19 39 VAL B CA 1
ATOM 1476 C C . VAL B 2 10 ? 12.173 -51.598 30.281 1.00 35.04 39 VAL B C 1
ATOM 1477 O O . VAL B 2 10 ? 11.363 -50.705 30.069 1.00 34.15 39 VAL B O 1
ATOM 1481 N N . TYR B 2 11 ? 12.294 -52.187 31.465 1.00 35.56 40 TYR B N 1
ATOM 1482 C CA . TYR B 2 11 ? 11.557 -51.708 32.625 1.00 35.98 40 TYR B CA 1
ATOM 1483 C C . TYR B 2 11 ? 12.361 -50.580 33.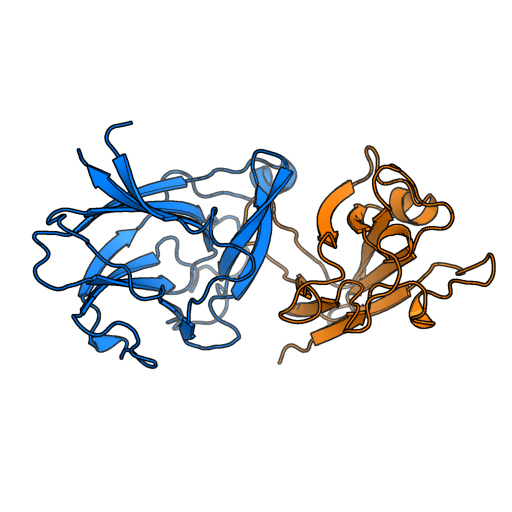260 1.00 34.00 40 TYR B C 1
ATOM 1484 O O . TYR B 2 11 ? 13.353 -50.808 33.922 1.00 33.25 40 TYR B O 1
ATOM 1493 N N . TRP B 2 12 ? 11.916 -49.357 33.018 1.00 32.94 41 TRP B N 1
ATOM 1494 C CA . TRP B 2 12 ? 12.642 -48.192 33.444 1.00 32.08 41 TRP B CA 1
ATOM 1495 C C . TRP B 2 12 ? 12.341 -47.871 34.896 1.00 33.82 41 TRP B C 1
ATOM 1496 O O . TRP B 2 12 ? 11.455 -47.086 35.198 1.00 34.07 41 TRP B O 1
ATOM 1507 N N . ASN B 2 13 ? 13.088 -48.502 35.791 1.00 35.39 42 ASN B N 1
ATOM 1508 C CA . ASN B 2 13 ? 13.023 -48.176 37.194 1.00 37.17 42 ASN B CA 1
ATOM 1509 C C . ASN B 2 13 ? 14.293 -48.620 37.911 1.00 38.09 42 ASN B C 1
ATOM 1510 O O . ASN B 2 13 ? 15.024 -49.458 37.418 1.00 38.41 42 ASN B O 1
ATOM 1515 N N . ARG B 2 14 ? 14.538 -48.035 39.072 1.00 39.70 43 ARG B N 1
ATOM 1516 C CA . ARG B 2 14 ? 15.760 -48.247 39.848 1.00 41.30 43 ARG B CA 1
ATOM 1517 C C . ARG B 2 14 ? 15.996 -49.650 40.383 1.00 42.65 43 ARG B C 1
ATOM 1518 O O . ARG B 2 14 ? 17.127 -49.986 40.735 1.00 43.74 43 ARG B O 1
ATOM 1526 N N . SER B 2 15 ? 14.950 -50.454 40.499 1.00 43.32 44 SER B N 1
ATOM 1527 C CA . SER B 2 15 ? 15.106 -51.819 41.031 1.00 45.14 44 SER B CA 1
ATOM 1528 C C . SER B 2 15 ? 15.634 -52.783 39.975 1.00 44.60 44 SER B C 1
ATOM 1529 O O . SER B 2 15 ? 16.152 -53.836 40.307 1.00 45.34 44 SER B O 1
ATOM 1532 N N . ASN B 2 16 ? 15.499 -52.401 38.706 1.00 42.86 45 ASN B N 1
ATOM 1533 C CA . ASN B 2 16 ? 15.962 -53.219 37.590 1.00 42.64 45 ASN B CA 1
ATOM 1534 C C . ASN B 2 16 ? 17.501 -53.227 37.588 1.00 42.67 45 ASN B C 1
ATOM 1535 O O . ASN B 2 16 ? 18.128 -52.211 37.280 1.00 41.19 45 ASN B O 1
ATOM 1540 N N . PRO B 2 17 ? 18.114 -54.373 37.943 1.00 44.44 46 PRO B N 1
ATOM 1541 C CA . PRO B 2 17 ? 19.574 -54.442 38.067 1.00 44.72 46 PRO B CA 1
ATOM 1542 C C . PRO B 2 17 ? 20.326 -54.223 36.753 1.00 44.04 46 PRO B C 1
ATOM 1543 O O . PRO B 2 17 ? 21.551 -54.083 36.754 1.00 43.38 46 PRO B O 1
ATOM 1547 N N . ARG B 2 18 ? 19.611 -54.209 35.635 1.00 43.77 47 ARG B N 1
ATOM 1548 C CA . ARG B 2 18 ? 20.261 -53.965 34.356 1.00 43.58 47 ARG B CA 1
ATOM 1549 C C . ARG B 2 18 ? 20.685 -52.512 34.188 1.00 41.61 47 ARG B C 1
ATOM 1550 O O . ARG B 2 18 ? 21.570 -52.236 33.408 1.00 40.19 47 ARG B O 1
ATOM 1558 N N . PHE B 2 19 ? 20.063 -51.598 34.927 1.00 41.33 48 PHE B N 1
ATOM 1559 C CA . PHE B 2 19 ? 20.549 -50.218 35.007 1.00 40.75 48 PHE B CA 1
ATOM 1560 C C . PHE B 2 19 ? 21.763 -50.085 35.912 1.00 42.84 48 PHE B C 1
ATOM 1561 O O . PHE B 2 19 ? 22.472 -49.097 35.831 1.00 42.28 48 PHE B O 1
ATOM 1569 N N . HIS B 2 20 ? 21.978 -51.072 36.778 1.00 45.91 49 HIS B N 1
ATOM 1570 C CA . HIS B 2 20 ? 23.123 -51.106 37.692 1.00 48.54 49 HIS B CA 1
ATOM 1571 C C . HIS B 2 20 ? 23.110 -49.919 38.674 1.00 49.61 49 HIS B C 1
ATOM 1572 O O . HIS B 2 20 ? 24.133 -49.304 38.956 1.00 49.86 49 HIS B O 1
ATOM 1579 N N . ALA B 2 21 ? 21.923 -49.627 39.200 1.00 51.13 50 ALA B N 1
ATOM 1580 C CA . ALA B 2 21 ? 21.741 -48.572 40.200 1.00 52.45 50 ALA B CA 1
ATOM 1581 C C . ALA B 2 21 ? 21.987 -49.112 41.621 1.00 55.18 50 ALA B C 1
ATOM 1582 O O . ALA B 2 21 ? 22.364 -50.278 41.808 1.00 56.35 50 ALA B O 1
ATOM 1584 N N . GLY B 2 22 ? 21.786 -48.242 42.614 1.00 56.75 51 GLY B N 1
ATOM 1585 C CA . GLY B 2 22 ? 21.851 -48.623 44.029 1.00 58.94 51 GLY B CA 1
ATOM 1586 C C . GLY B 2 22 ? 23.251 -48.845 44.576 1.00 60.87 51 GLY B C 1
ATOM 1587 O O . GLY B 2 22 ? 23.408 -49.217 45.738 1.00 62.44 51 GLY B O 1
ATOM 1588 N N . ALA B 2 23 ? 24.270 -48.597 43.752 1.00 61.45 52 ALA B N 1
ATOM 1589 C CA . ALA B 2 23 ? 25.657 -48.932 44.096 1.00 63.27 52 ALA B CA 1
ATOM 1590 C C . ALA B 2 23 ? 26.607 -47.726 44.149 1.00 63.66 52 ALA B C 1
ATOM 1591 O O . ALA B 2 23 ? 27.733 -47.862 44.626 1.00 65.17 52 ALA B O 1
ATOM 1593 N N . GLY B 2 24 ? 26.174 -46.563 43.653 1.00 62.72 53 GLY B N 1
ATOM 1594 C CA . GLY B 2 24 ? 27.065 -45.398 43.517 1.00 62.83 53 GLY B CA 1
ATOM 1595 C C . GLY B 2 24 ? 27.936 -45.464 42.268 1.00 62.82 53 GLY B C 1
ATOM 1596 O O . GLY B 2 24 ? 28.801 -44.607 42.046 1.00 62.60 53 GLY B O 1
ATOM 1597 N N . ASP B 2 25 ? 27.696 -46.491 41.447 1.00 62.72 54 ASP B N 1
ATOM 1598 C CA . ASP B 2 25 ? 28.431 -46.699 40.205 1.00 62.30 54 ASP B CA 1
ATOM 1599 C C . ASP B 2 25 ? 27.679 -47.699 39.328 1.00 61.50 54 ASP B C 1
ATOM 1600 O O . ASP B 2 25 ? 27.768 -48.920 39.521 1.00 62.30 54 ASP B O 1
ATOM 1605 N N . ASP B 2 26 ? 26.920 -47.151 38.379 1.00 59.83 55 ASP B N 1
ATOM 1606 C CA . ASP B 2 26 ? 26.204 -47.940 37.377 1.00 58.74 55 ASP B CA 1
ATOM 1607 C C . ASP B 2 26 ? 27.116 -48.289 36.209 1.00 58.72 55 ASP B C 1
ATOM 1608 O O . ASP B 2 26 ? 26.704 -49.007 35.291 1.00 58.57 55 ASP B O 1
ATOM 1613 N N . GLY B 2 27 ? 28.327 -47.730 36.223 1.00 58.80 56 GLY B N 1
ATOM 1614 C CA . GLY B 2 27 ? 29.378 -48.084 35.273 1.00 58.79 56 GLY B CA 1
ATOM 1615 C C . GLY B 2 27 ? 29.034 -48.005 33.805 1.00 56.82 56 GLY B C 1
ATOM 1616 O O . GLY B 2 27 ? 29.578 -48.763 32.995 1.00 58.01 56 GLY B O 1
ATOM 1617 N N . GLY B 2 28 ? 28.156 -47.070 33.455 1.00 54.25 57 GLY B N 1
ATOM 1618 C CA . GLY B 2 28 ? 27.692 -46.907 32.075 1.00 51.97 57 GLY B CA 1
ATOM 1619 C C . GLY B 2 28 ? 26.186 -47.022 31.974 1.00 49.39 57 GLY B C 1
ATOM 1620 O O . GLY B 2 28 ? 25.597 -46.535 31.014 1.00 49.02 57 GLY B O 1
ATOM 1621 N N . GLY B 2 29 ? 25.566 -47.672 32.960 1.00 47.65 58 GLY B N 1
ATOM 1622 C CA . GLY B 2 29 ? 24.121 -47.875 32.975 1.00 45.17 58 GLY B CA 1
ATOM 1623 C C . GLY B 2 29 ? 23.688 -49.086 32.156 1.00 43.69 58 GLY B C 1
ATOM 1624 O O . GLY B 2 29 ? 24.412 -50.089 32.055 1.00 44.27 58 GLY B O 1
ATOM 1625 N N . TYR B 2 30 ? 22.504 -48.970 31.555 1.00 40.92 59 TYR B N 1
ATOM 1626 C CA . TYR B 2 30 ? 21.851 -50.068 30.848 1.00 39.59 59 TYR B CA 1
ATOM 1627 C C . TYR B 2 30 ? 22.419 -50.144 29.428 1.00 39.08 59 TYR B C 1
ATOM 1628 O O . TYR B 2 30 ? 22.630 -49.118 28.771 1.00 37.75 59 TYR B O 1
ATOM 1637 N N . THR B 2 31 ? 22.697 -51.361 28.979 1.00 39.45 60 THR B N 1
ATOM 1638 C CA . THR B 2 31 ? 23.219 -51.599 27.637 1.00 39.52 60 THR B CA 1
ATOM 1639 C C . THR B 2 31 ? 22.401 -52.690 26.972 1.00 39.59 60 THR B C 1
ATOM 1640 O O . THR B 2 31 ? 22.279 -53.786 27.510 1.00 40.35 60 THR B O 1
ATOM 1644 N N . VAL B 2 32 ? 21.825 -52.381 25.815 1.00 38.39 61 VAL B N 1
ATOM 1645 C CA . VAL B 2 32 ? 21.083 -53.365 25.044 1.00 38.50 61 VAL B CA 1
ATOM 1646 C C . VAL B 2 32 ? 21.511 -53.282 23.588 1.00 38.35 61 VAL B C 1
ATOM 1647 O O . VAL B 2 32 ? 21.789 -52.195 23.080 1.00 36.74 61 VAL B O 1
ATOM 1651 N N . GLU B 2 33 ? 21.581 -54.445 22.947 1.00 39.19 62 GLU B N 1
ATOM 1652 C CA . GLU B 2 33 ? 21.983 -54.571 21.558 1.00 40.06 62 GLU B CA 1
ATOM 1653 C C . GLU B 2 33 ? 20.751 -54.951 20.732 1.00 38.94 62 GLU B C 1
ATOM 1654 O O . GLU B 2 33 ? 20.041 -55.884 21.082 1.00 39.74 62 GLU B O 1
ATOM 1660 N N . VAL B 2 34 ? 20.480 -54.195 19.666 1.00 37.54 63 VAL B N 1
ATOM 1661 C CA . VAL B 2 34 ? 19.309 -54.427 18.788 1.00 36.49 63 VAL B CA 1
ATOM 1662 C C . VAL B 2 34 ? 19.706 -54.385 17.332 1.00 36.79 63 VAL B C 1
ATOM 1663 O O . VAL B 2 34 ? 20.781 -53.913 16.999 1.00 36.47 63 VAL B O 1
ATOM 1667 N N . SER B 2 35 ? 18.815 -54.874 16.474 1.00 37.34 64 SER B N 1
ATOM 1668 C CA . SER B 2 35 ? 18.963 -54.767 15.034 1.00 37.93 64 SER B CA 1
ATOM 1669 C C . SER B 2 35 ? 18.018 -53.706 14.466 1.00 37.11 64 SER B C 1
ATOM 1670 O O . SER B 2 35 ? 17.033 -53.340 15.090 1.00 35.50 64 SER B O 1
ATOM 1673 N N . ILE B 2 36 ? 18.320 -53.237 13.257 1.00 38.04 65 ILE B N 1
ATOM 1674 C CA . ILE B 2 36 ? 17.436 -52.323 12.537 1.00 37.76 65 ILE B CA 1
ATOM 1675 C C . ILE B 2 36 ? 16.051 -52.951 12.394 1.00 38.68 65 ILE B C 1
ATOM 1676 O O . ILE B 2 36 ? 15.936 -54.147 12.118 1.00 40.34 65 ILE B O 1
ATOM 1681 N N . ASN B 2 37 ? 15.023 -52.129 12.603 1.00 38.12 66 ASN B N 1
ATOM 1682 C CA . ASN B 2 37 ? 13.602 -52.536 12.596 1.00 38.98 66 ASN B CA 1
ATOM 1683 C C . ASN B 2 37 ? 13.175 -53.347 13.813 1.00 39.19 66 ASN B C 1
ATOM 1684 O O . ASN B 2 37 ? 12.051 -53.832 13.875 1.00 40.10 66 ASN B O 1
ATOM 1689 N N . ASP B 2 38 ? 14.059 -53.464 14.797 1.00 38.93 67 ASP B N 1
ATOM 1690 C CA . ASP B 2 38 ? 13.664 -53.953 16.113 1.00 38.69 67 ASP B CA 1
ATOM 1691 C C . ASP B 2 38 ? 13.016 -52.824 16.920 1.00 37.77 67 ASP B C 1
ATOM 1692 O O . ASP B 2 38 ? 13.068 -51.652 16.534 1.00 36.88 67 ASP B O 1
ATOM 1697 N N . TYR B 2 39 ? 12.406 -53.196 18.040 1.00 38.07 68 TYR B N 1
ATOM 1698 C CA . TYR B 2 39 ? 11.760 -52.253 18.933 1.00 37.38 68 TYR B CA 1
ATOM 1699 C C . TYR B 2 39 ? 12.314 -52.341 20.343 1.00 36.86 68 TYR B C 1
ATOM 1700 O O . TYR B 2 39 ? 12.779 -53.387 20.803 1.00 36.57 68 TYR B O 1
ATOM 1709 N N . LEU B 2 40 ? 12.222 -51.202 21.012 1.00 36.18 69 LEU B N 1
ATOM 1710 C CA . LEU B 2 40 ? 12.364 -51.085 22.441 1.00 36.46 69 LEU B CA 1
ATOM 1711 C C . LEU B 2 40 ? 10.958 -50.801 22.937 1.00 36.81 69 LEU B C 1
ATOM 1712 O O . LEU B 2 40 ? 10.328 -49.854 22.457 1.00 36.72 69 LEU B O 1
ATOM 1717 N N . ASP B 2 41 ? 10.458 -51.616 23.857 1.00 37.58 70 ASP B N 1
ATOM 1718 C CA . ASP B 2 41 ? 9.278 -51.288 24.636 1.00 37.90 70 ASP B CA 1
ATOM 1719 C C . ASP B 2 41 ? 9.740 -50.868 26.031 1.00 37.31 70 ASP B C 1
ATOM 1720 O O . ASP B 2 41 ? 10.278 -51.679 26.798 1.00 37.14 70 ASP B O 1
ATOM 1725 N N . ILE B 2 42 ? 9.514 -49.598 26.351 1.00 36.40 71 ILE B N 1
ATOM 1726 C CA . ILE B 2 42 ? 9.880 -49.028 27.630 1.00 35.68 71 ILE B CA 1
ATOM 1727 C C . ILE B 2 42 ? 8.681 -48.962 28.581 1.00 37.35 71 ILE B C 1
ATOM 1728 O O . ILE B 2 42 ? 7.710 -48.236 28.324 1.00 38.05 71 ILE B O 1
ATOM 1733 N N . TYR B 2 43 ? 8.754 -49.700 29.684 1.00 38.20 72 TYR B N 1
ATOM 1734 C CA . TYR B 2 43 ? 7.694 -49.684 30.695 1.00 39.94 72 TYR B CA 1
ATOM 1735 C C . TYR B 2 43 ? 8.038 -48.779 31.883 1.00 39.83 72 TYR B C 1
ATOM 1736 O O . TYR B 2 43 ? 9.013 -49.002 32.618 1.00 39.08 72 TYR B O 1
ATOM 1745 N N . CYS B 2 44 ? 7.213 -47.756 32.067 1.00 40.65 73 CYS B N 1
ATOM 1746 C CA . CYS B 2 44 ? 7.378 -46.818 33.155 1.00 40.81 73 CYS B CA 1
ATOM 1747 C C . CYS B 2 44 ? 7.166 -47.515 34.481 1.00 42.34 73 CYS B C 1
ATOM 1748 O O . CYS B 2 44 ? 6.489 -48.542 34.523 1.00 43.35 73 CYS B O 1
ATOM 1751 N N . PRO B 2 45 ? 7.742 -46.958 35.566 1.00 42.88 74 PRO B N 1
ATOM 1752 C CA . PRO B 2 45 ? 7.510 -47.519 36.885 1.00 45.16 74 PRO B CA 1
ATOM 1753 C C . PRO B 2 45 ? 6.019 -47.595 37.143 1.00 47.71 74 PRO B C 1
ATOM 1754 O O . PRO B 2 45 ? 5.290 -46.655 36.805 1.00 47.13 74 PRO B O 1
ATOM 1758 N N . HIS B 2 46 ? 5.564 -48.709 37.703 1.00 51.04 75 HIS B N 1
ATOM 1759 C CA . HIS B 2 46 ? 4.143 -48.872 37.996 1.00 54.63 75 HIS B CA 1
ATOM 1760 C C . HIS B 2 46 ? 3.886 -49.438 39.382 1.00 57.81 75 HIS B C 1
ATOM 1761 O O . HIS B 2 46 ? 4.646 -50.267 39.876 1.00 58.13 75 HIS B O 1
ATOM 1768 N N . TYR B 2 47 ? 2.797 -48.991 39.997 1.00 61.36 76 TYR B N 1
ATOM 1769 C CA . TYR B 2 47 ? 2.439 -49.432 41.342 1.00 65.03 76 TYR B CA 1
ATOM 1770 C C . TYR B 2 47 ? 0.980 -49.846 41.412 1.00 69.12 76 TYR B C 1
ATOM 1771 O O . TYR B 2 47 ? 0.100 -49.117 40.958 1.00 69.42 76 TYR B O 1
ATOM 1780 N N . GLY B 2 48 ? 0.741 -51.031 41.971 1.00 73.25 77 GLY B N 1
ATOM 1781 C CA . GLY B 2 48 ? -0.612 -51.547 42.166 1.00 77.55 77 GLY B CA 1
ATOM 1782 C C . GLY B 2 48 ? -1.085 -51.270 43.577 1.00 80.98 77 GLY B C 1
ATOM 1783 O O . GLY B 2 48 ? -0.315 -50.796 44.413 1.00 79.99 77 GLY B O 1
ATOM 1784 N N . ALA B 2 49 ? -2.356 -51.560 43.839 1.00 85.68 78 ALA B N 1
ATOM 1785 C CA . ALA B 2 49 ? -2.908 -51.445 45.186 1.00 89.51 78 ALA B CA 1
ATOM 1786 C C . ALA B 2 49 ? -2.322 -52.563 46.061 1.00 91.89 78 ALA B C 1
ATOM 1787 O O . ALA B 2 49 ? -2.193 -53.694 45.601 1.00 92.67 78 ALA B O 1
ATOM 1789 N N . PRO B 2 50 ? -1.939 -52.253 47.314 1.00 93.81 79 PRO B N 1
ATOM 1790 C CA . PRO B 2 50 ? -2.047 -50.960 47.979 1.00 94.25 79 PRO B CA 1
ATOM 1791 C C . PRO B 2 50 ? -0.906 -50.040 47.567 1.00 91.47 79 PRO B C 1
ATOM 1792 O O . PRO B 2 50 ? 0.262 -50.403 47.704 1.00 89.97 79 PRO B O 1
ATOM 1796 N N . LEU B 2 51 ? -1.261 -48.867 47.054 1.00 91.09 80 LEU B N 1
ATOM 1797 C CA . LEU B 2 51 ? -0.292 -47.904 46.562 1.00 88.67 80 LEU B CA 1
ATOM 1798 C C . LEU B 2 51 ? 0.675 -47.478 47.661 1.00 88.33 80 LEU B C 1
ATOM 1799 O O . LEU B 2 51 ? 0.283 -47.359 48.814 1.00 90.08 80 LEU B O 1
ATOM 1804 N N . PRO B 2 52 ? 1.951 -47.256 47.308 1.00 86.13 81 PRO B N 1
ATOM 1805 C CA . PRO B 2 52 ? 2.829 -46.611 48.265 1.00 85.57 81 PRO B CA 1
ATOM 1806 C C . PRO B 2 52 ? 2.499 -45.130 48.338 1.00 85.06 81 PRO B C 1
ATOM 1807 O O . PRO B 2 52 ? 1.729 -44.637 47.519 1.00 84.82 81 PRO B O 1
ATOM 1811 N N . PRO B 2 53 ? 3.069 -44.420 49.319 1.00 84.98 82 PRO B N 1
ATOM 1812 C CA . PRO B 2 53 ? 2.881 -42.977 49.419 1.00 84.66 82 PRO B CA 1
ATOM 1813 C C . PRO B 2 53 ? 3.252 -42.287 48.114 1.00 82.04 82 PRO B C 1
ATOM 1814 O O . PRO B 2 53 ? 4.281 -42.616 47.519 1.00 80.08 82 PRO B O 1
ATOM 1818 N N . ALA B 2 54 ? 2.426 -41.343 47.675 1.00 81.92 83 ALA B N 1
ATOM 1819 C CA . ALA B 2 54 ? 2.575 -40.748 46.338 1.00 79.81 83 ALA B CA 1
ATOM 1820 C C . ALA B 2 54 ? 3.988 -40.231 46.055 1.00 76.93 83 ALA B C 1
ATOM 1821 O O . ALA B 2 54 ? 4.483 -40.360 44.949 1.00 75.31 83 ALA B O 1
ATOM 1823 N N . GLU B 2 55 ? 4.632 -39.674 47.075 1.00 76.44 84 GLU B N 1
ATOM 1824 C CA . GLU B 2 55 ? 5.967 -39.085 46.945 1.00 73.96 84 GLU B CA 1
ATOM 1825 C C . GLU B 2 55 ? 7.037 -40.128 46.616 1.00 70.99 84 GLU B C 1
ATOM 1826 O O . GLU B 2 55 ? 8.075 -39.789 46.049 1.00 69.66 84 GLU B O 1
ATOM 1832 N N . ARG B 2 56 ? 6.791 -41.387 46.975 1.00 69.52 85 ARG B N 1
ATOM 1833 C CA . ARG B 2 56 ? 7.782 -42.453 46.792 1.00 66.93 85 ARG B CA 1
ATOM 1834 C C . ARG B 2 56 ? 7.690 -43.170 45.449 1.00 63.42 85 ARG B C 1
ATOM 1835 O O . ARG B 2 56 ? 8.524 -44.032 45.148 1.00 62.53 85 ARG B O 1
ATOM 1843 N N . MET B 2 57 ? 6.679 -42.840 44.652 1.00 60.57 86 MET B N 1
ATOM 1844 C CA . MET B 2 57 ? 6.525 -43.471 43.351 1.00 57.60 86 MET B CA 1
ATOM 1845 C C . MET B 2 57 ? 7.507 -42.856 42.364 1.00 53.31 86 MET B C 1
ATOM 1846 O O . MET B 2 57 ? 7.581 -41.641 42.226 1.00 52.43 86 MET B O 1
ATOM 1851 N N . GLU B 2 58 ? 8.277 -43.703 41.694 1.00 49.78 87 GLU B N 1
ATOM 1852 C CA . GLU B 2 58 ? 9.205 -43.222 40.675 1.00 46.29 87 GLU B CA 1
ATOM 1853 C C . GLU B 2 58 ? 8.402 -42.691 39.500 1.00 44.29 87 GLU B C 1
ATOM 1854 O O . GLU B 2 58 ? 7.422 -43.290 39.085 1.00 44.78 87 GLU B O 1
ATOM 1860 N N . HIS B 2 59 ? 8.813 -41.533 39.005 1.00 42.06 88 HIS B N 1
ATOM 1861 C CA . HIS B 2 59 ? 8.210 -40.907 37.852 1.00 40.63 88 HIS B CA 1
ATOM 1862 C C . HIS B 2 59 ? 9.324 -40.161 37.143 1.00 38.89 88 HIS B C 1
ATOM 1863 O O . HIS B 2 59 ? 10.192 -39.582 37.812 1.00 38.67 88 HIS B O 1
ATOM 1870 N N . TYR B 2 60 ? 9.291 -40.169 35.805 1.00 36.89 89 TYR B N 1
ATOM 1871 C CA . TYR B 2 60 ? 10.384 -39.641 35.001 1.00 35.35 89 TYR B CA 1
ATOM 1872 C C . TYR B 2 60 ? 9.962 -38.940 33.737 1.00 34.76 89 TYR B C 1
ATOM 1873 O O . TYR B 2 60 ? 8.877 -39.163 33.220 1.00 35.62 89 TYR B O 1
ATOM 1882 N N . VAL B 2 61 ? 10.872 -38.111 33.229 1.00 33.94 90 VAL B N 1
ATOM 1883 C CA . VAL B 2 61 ? 10.863 -37.697 31.835 1.00 32.91 90 VAL B CA 1
ATOM 1884 C C . VAL B 2 61 ? 12.044 -38.405 31.208 1.00 31.64 90 VAL B C 1
ATOM 1885 O O . VAL B 2 61 ? 13.126 -38.394 31.775 1.00 31.63 90 VAL B O 1
ATOM 1889 N N . LEU B 2 62 ? 11.834 -39.059 30.069 1.00 31.30 91 LEU B N 1
ATOM 1890 C CA . LEU B 2 62 ? 12.923 -39.715 29.347 1.00 30.34 91 LEU B CA 1
ATOM 1891 C C . LEU B 2 62 ? 13.344 -38.867 28.162 1.00 29.94 91 LEU B C 1
ATOM 1892 O O . LEU B 2 62 ? 12.498 -38.361 27.419 1.00 29.96 91 LEU B O 1
ATOM 1897 N N . TYR B 2 63 ? 14.664 -38.737 27.998 1.00 29.62 92 TYR B N 1
ATOM 1898 C CA . TYR B 2 63 ? 15.276 -37.900 26.974 1.00 29.87 92 TYR B CA 1
ATOM 1899 C C . TYR B 2 63 ? 16.155 -38.758 26.107 1.00 29.73 92 TYR B C 1
ATOM 1900 O O . TYR B 2 63 ? 16.747 -39.716 26.599 1.00 29.64 92 TYR B O 1
ATOM 1909 N N . MET B 2 64 ? 16.230 -38.441 24.815 1.00 30.18 93 MET B N 1
ATOM 1910 C CA . MET B 2 64 ? 17.253 -39.023 23.945 1.00 30.07 93 MET B CA 1
ATOM 1911 C C . MET B 2 64 ? 18.344 -37.992 23.813 1.00 30.81 93 MET B C 1
ATOM 1912 O O . MET B 2 64 ? 18.077 -36.853 23.421 1.00 31.47 93 MET B O 1
ATOM 1917 N N . VAL B 2 65 ? 19.576 -38.409 24.098 1.00 30.93 94 VAL B N 1
ATOM 1918 C CA . VAL B 2 65 ? 20.695 -37.507 24.194 1.00 31.49 94 VAL B CA 1
ATOM 1919 C C . VAL B 2 65 ? 21.884 -38.038 23.408 1.00 32.37 94 VAL B C 1
ATOM 1920 O O . VAL B 2 65 ? 21.885 -39.193 22.959 1.00 32.07 94 VAL B O 1
ATOM 1924 N N . ASN B 2 66 ? 22.890 -37.184 23.239 1.00 33.16 95 ASN B N 1
ATOM 1925 C CA . ASN B 2 66 ? 24.172 -37.618 22.714 1.00 34.10 95 ASN B CA 1
ATOM 1926 C C . ASN B 2 66 ? 25.043 -38.223 23.831 1.00 34.14 95 ASN B C 1
ATOM 1927 O O . ASN B 2 66 ? 24.621 -38.311 24.979 1.00 33.45 95 ASN B O 1
ATOM 1932 N N . GLY B 2 67 ? 26.252 -38.647 23.478 1.00 35.28 96 GLY B N 1
ATOM 1933 C CA . GLY B 2 67 ? 27.144 -39.320 24.414 1.00 36.11 96 GLY B CA 1
ATOM 1934 C C . GLY B 2 67 ? 27.458 -38.469 25.618 1.00 37.09 96 GLY B C 1
ATOM 1935 O O . GLY B 2 67 ? 27.601 -38.962 26.739 1.00 37.54 96 GLY B O 1
ATOM 1936 N N . GLU B 2 68 ? 27.550 -37.173 25.375 1.00 38.31 97 GLU B N 1
ATOM 1937 C CA . GLU B 2 68 ? 27.883 -36.221 26.401 1.00 39.50 97 GLU B CA 1
ATOM 1938 C C . GLU B 2 68 ? 26.731 -36.100 27.416 1.00 37.33 97 GLU B C 1
ATOM 1939 O O . GLU B 2 68 ? 26.959 -36.049 28.635 1.00 37.27 97 GLU B O 1
ATOM 1945 N N . GLY B 2 69 ? 25.501 -36.081 26.907 1.00 35.13 98 GLY B N 1
ATOM 1946 C CA . GLY B 2 69 ? 24.316 -36.058 27.744 1.00 33.54 98 GLY B CA 1
ATOM 1947 C C . GLY B 2 69 ? 24.238 -37.321 28.569 1.00 32.24 98 GLY B C 1
ATOM 1948 O O . GLY B 2 69 ? 23.953 -37.279 29.749 1.00 31.52 98 GLY B O 1
ATOM 1949 N N . HIS B 2 70 ? 24.531 -38.442 27.933 1.00 31.86 99 HIS B N 1
ATOM 1950 C CA . HIS B 2 70 ? 24.563 -39.732 28.592 1.00 31.61 99 HIS B CA 1
ATOM 1951 C C . HIS B 2 70 ? 25.611 -39.764 29.696 1.00 32.57 99 HIS B C 1
ATOM 1952 O O . HIS B 2 70 ? 25.324 -40.200 30.804 1.00 32.27 99 HIS B O 1
ATOM 1959 N N . ALA B 2 71 ? 26.821 -39.293 29.416 1.00 33.72 100 ALA B N 1
ATOM 1960 C CA . ALA B 2 71 ? 27.883 -39.365 30.435 1.00 34.95 100 ALA B CA 1
ATOM 1961 C C . ALA B 2 71 ? 27.550 -38.486 31.626 1.00 35.11 100 ALA B C 1
ATOM 1962 O O . ALA B 2 71 ? 27.874 -38.827 32.765 1.00 35.99 100 ALA B O 1
ATOM 1964 N N . SER B 2 72 ? 26.900 -37.361 31.363 1.00 34.99 101 SER B N 1
ATOM 1965 C CA . SER B 2 72 ? 26.723 -36.333 32.379 1.00 35.99 101 SER B CA 1
ATOM 1966 C C . SER B 2 72 ? 25.356 -36.385 33.052 1.00 34.96 101 SER B C 1
ATOM 1967 O O . SER B 2 72 ? 25.143 -35.676 34.013 1.00 36.46 101 SER B O 1
ATOM 1970 N N . CYS B 2 73 ? 24.429 -37.179 32.527 1.00 33.71 102 CYS B N 1
ATOM 1971 C CA . CYS B 2 73 ? 23.067 -37.300 33.083 1.00 32.98 102 CYS B CA 1
ATOM 1972 C C . CYS B 2 73 ? 22.238 -36.019 32.936 1.00 33.59 102 CYS B C 1
ATOM 1973 O O . CYS B 2 73 ? 21.125 -35.901 33.489 1.00 33.35 102 CYS B O 1
ATOM 1976 N N . ASP B 2 74 ? 22.756 -35.094 32.132 1.00 34.24 103 ASP B N 1
ATOM 1977 C CA . ASP B 2 74 ? 22.185 -33.772 31.976 1.00 34.75 103 ASP B CA 1
ATOM 1978 C C . ASP B 2 74 ? 21.738 -33.618 30.530 1.00 34.80 103 ASP B C 1
ATOM 1979 O O . ASP B 2 74 ? 22.566 -33.555 29.611 1.00 35.14 103 ASP B O 1
ATOM 1984 N N . HIS B 2 75 ? 20.424 -33.560 30.335 1.00 34.74 104 HIS B N 1
ATOM 1985 C CA . HIS B 2 75 ? 19.845 -33.484 28.998 1.00 35.21 104 HIS B CA 1
ATOM 1986 C C . HIS B 2 75 ? 19.969 -32.097 28.357 1.00 37.30 104 HIS B C 1
ATOM 1987 O O . HIS B 2 75 ? 19.870 -31.959 27.156 1.00 37.07 104 HIS B O 1
ATOM 1994 N N . ARG B 2 76 ? 20.153 -31.071 29.171 1.00 39.86 105 ARG B N 1
ATOM 1995 C CA . ARG B 2 76 ? 20.029 -29.703 28.693 1.00 42.47 105 ARG B CA 1
ATOM 1996 C C . ARG B 2 76 ? 20.994 -29.392 27.525 1.00 44.01 105 ARG B C 1
ATOM 1997 O O . ARG B 2 76 ? 22.195 -29.623 27.622 1.00 44.13 105 ARG B O 1
ATOM 2005 N N . GLN B 2 77 ? 20.433 -28.886 26.423 1.00 45.52 106 GLN B N 1
ATOM 2006 C CA . GLN B 2 77 ? 21.185 -28.552 25.207 1.00 47.40 106 GLN B CA 1
ATOM 2007 C C . GLN B 2 77 ? 21.9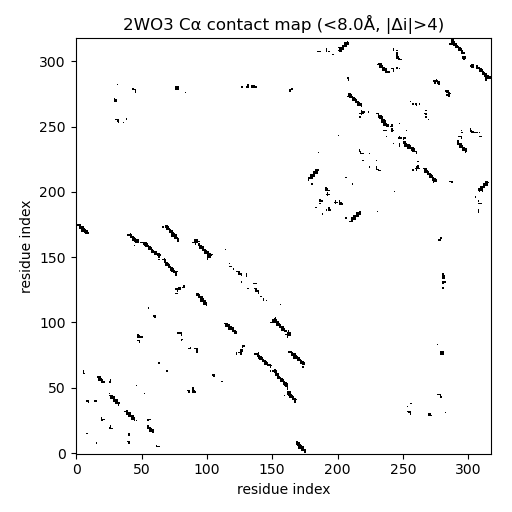20 -29.776 24.621 1.00 46.00 106 GLN B C 1
ATOM 2008 O O . GLN B 2 77 ? 22.869 -29.636 23.844 1.00 46.07 106 GLN B O 1
ATOM 2014 N N . ARG B 2 78 ? 21.464 -30.975 24.989 1.00 44.37 107 ARG B N 1
ATOM 20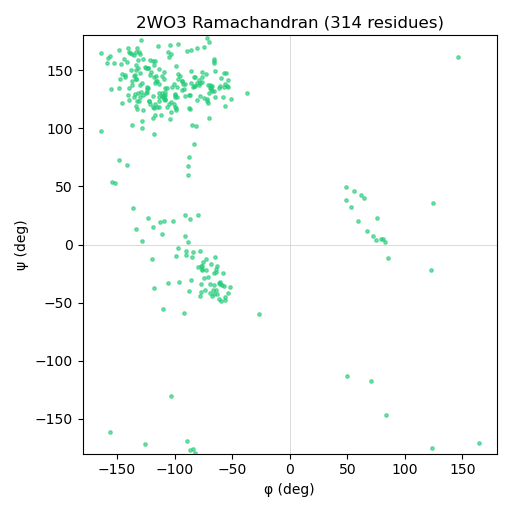15 C CA . ARG B 2 78 ? 22.151 -32.216 24.607 1.00 43.58 107 ARG B CA 1
ATOM 2016 C C . ARG B 2 78 ? 21.216 -33.304 24.066 1.00 41.26 107 ARG B C 1
ATOM 2017 O O . ARG B 2 78 ? 21.624 -34.461 23.904 1.00 40.13 107 ARG B O 1
ATOM 2025 N N . GLY B 2 79 ? 19.982 -32.938 23.746 1.00 40.23 108 GLY B N 1
ATOM 2026 C CA . GLY B 2 79 ? 19.026 -33.939 23.353 1.00 38.55 108 GLY B CA 1
ATOM 2027 C C . GLY B 2 79 ? 17.578 -33.502 23.372 1.00 38.22 108 GLY B C 1
ATOM 2028 O O . GLY B 2 79 ? 17.265 -32.330 23.568 1.00 39.14 108 GLY B O 1
ATOM 2029 N N . PHE B 2 80 ? 16.701 -34.485 23.190 1.00 36.39 109 PHE B N 1
ATOM 2030 C CA . PHE B 2 80 ? 15.295 -34.258 22.961 1.00 36.12 109 PHE B CA 1
ATOM 2031 C C . PHE B 2 80 ? 14.438 -34.987 23.992 1.00 35.12 109 PHE B C 1
ATOM 2032 O O . PHE B 2 80 ? 14.675 -36.151 24.325 1.00 33.30 109 PHE B O 1
ATOM 2040 N N . LYS B 2 81 ? 13.448 -34.278 24.506 1.00 35.77 110 LYS B N 1
ATOM 2041 C CA . LYS B 2 81 ? 12.453 -34.873 25.377 1.00 35.61 110 LYS B CA 1
ATOM 2042 C C . LYS B 2 81 ? 11.681 -35.883 24.554 1.00 34.79 110 LYS B C 1
ATOM 2043 O O . LYS B 2 81 ? 11.199 -35.557 23.477 1.00 35.41 110 LYS B O 1
ATOM 2049 N N . ARG B 2 82 ? 11.588 -37.117 25.039 1.00 33.80 111 ARG B N 1
ATOM 2050 C CA . ARG B 2 82 ? 10.895 -38.157 24.295 1.00 33.14 111 ARG B CA 1
ATOM 2051 C C . ARG B 2 82 ? 9.583 -38.557 24.954 1.00 33.53 111 ARG B C 1
ATOM 2052 O O . ARG B 2 82 ? 8.536 -38.492 24.310 1.00 34.07 111 ARG B O 1
ATOM 2060 N N . TRP B 2 83 ? 9.635 -38.957 26.223 1.00 33.57 112 TRP B N 1
ATOM 2061 C CA . TRP B 2 83 ? 8.485 -39.618 26.872 1.00 34.22 112 TRP B CA 1
ATOM 2062 C C . TRP B 2 83 ? 8.338 -39.201 28.326 1.00 34.88 112 TRP B C 1
ATOM 2063 O O . TRP B 2 83 ? 9.337 -38.973 29.019 1.00 33.74 112 TRP B O 1
ATOM 2074 N N . GLU B 2 84 ? 7.083 -39.124 28.781 1.00 36.21 113 GLU B N 1
ATOM 2075 C CA . GLU B 2 84 ? 6.767 -38.748 30.148 1.00 37.16 113 GLU B CA 1
ATOM 2076 C C . GLU B 2 84 ? 6.183 -39.934 30.930 1.00 38.02 113 GLU B C 1
ATOM 2077 O O . GLU B 2 84 ? 5.071 -40.392 30.647 1.00 38.51 113 GLU B O 1
ATOM 2083 N N . CYS B 2 85 ? 6.948 -40.438 31.903 1.00 38.25 114 CYS B N 1
ATOM 2084 C CA . CYS B 2 85 ? 6.442 -41.443 32.841 1.00 39.25 114 CYS B CA 1
ATOM 2085 C C . CYS B 2 85 ? 5.778 -40.703 34.015 1.00 41.52 114 CYS B C 1
ATOM 2086 O O . CYS B 2 85 ? 6.333 -40.608 35.125 1.00 41.52 114 CYS B O 1
ATOM 2089 N N . ASN B 2 86 ? 4.580 -40.181 33.762 1.00 43.73 115 ASN B N 1
ATOM 2090 C CA . ASN B 2 86 ? 3.875 -39.333 34.734 1.00 46.08 115 ASN B CA 1
ATOM 2091 C C . ASN B 2 86 ? 2.598 -39.949 35.311 1.00 49.12 115 ASN B C 1
ATOM 2092 O O . ASN B 2 86 ? 1.757 -39.228 35.830 1.00 50.64 115 ASN B O 1
ATOM 2097 N N . ARG B 2 87 ? 2.438 -41.266 35.217 1.00 51.02 116 ARG B N 1
ATOM 2098 C CA . ARG B 2 87 ? 1.267 -41.942 35.812 1.00 54.89 116 ARG B CA 1
ATOM 2099 C C . ARG B 2 87 ? 1.683 -43.278 36.429 1.00 54.92 116 ARG B C 1
ATOM 2100 O O . ARG B 2 87 ? 1.319 -44.344 35.933 1.00 54.92 116 ARG B O 1
ATOM 2108 N N . PRO B 2 88 ? 2.457 -43.225 37.521 1.00 55.31 117 PRO B N 1
ATOM 2109 C CA . PRO B 2 88 ? 2.904 -44.453 38.176 1.00 56.11 117 PRO B CA 1
ATOM 2110 C C . PRO B 2 88 ? 1.766 -45.310 38.754 1.00 59.27 117 PRO B C 1
ATOM 2111 O O . PRO B 2 88 ? 1.975 -46.499 39.013 1.00 59.54 117 PRO B O 1
ATOM 2115 N N . ALA B 2 89 ? 0.587 -44.708 38.950 1.00 62.28 118 ALA B N 1
ATOM 2116 C CA . ALA B 2 89 ? -0.609 -45.419 39.442 1.00 65.82 118 ALA B CA 1
ATOM 2117 C C . ALA B 2 89 ? -1.679 -45.597 38.376 1.00 67.50 118 ALA B C 1
ATOM 2118 O O . ALA B 2 89 ? -2.843 -45.816 38.710 1.00 70.28 118 ALA B O 1
ATOM 2120 N N . ALA B 2 90 ? -1.299 -45.500 37.108 1.00 66.79 119 ALA B N 1
ATOM 2121 C CA . ALA B 2 90 ? -2.249 -45.696 36.014 1.00 68.49 119 ALA B CA 1
ATOM 2122 C C . ALA B 2 90 ? -2.989 -47.016 36.237 1.00 71.20 119 ALA B C 1
ATOM 2123 O O . ALA B 2 90 ? -2.353 -48.052 36.429 1.00 70.63 119 ALA B O 1
ATOM 2125 N N . PRO B 2 91 ? -4.334 -46.971 36.267 1.00 74.56 120 PRO B N 1
ATOM 2126 C CA . PRO B 2 91 ? -5.133 -48.193 36.467 1.00 77.19 120 PRO B CA 1
ATOM 2127 C C . PRO B 2 91 ? -4.954 -49.282 35.400 1.00 76.60 120 PRO B C 1
ATOM 2128 O O . PRO B 2 91 ? -5.034 -50.471 35.716 1.00 77.73 120 PRO B O 1
ATOM 2132 N N . GLY B 2 92 ? -4.700 -48.884 34.158 1.00 74.74 121 GLY B N 1
ATOM 2133 C CA . GLY B 2 92 ? -4.546 -49.845 33.064 1.00 74.39 121 GLY B CA 1
ATOM 2134 C C . GLY B 2 92 ? -3.308 -50.739 33.103 1.00 72.47 121 GLY B C 1
ATOM 2135 O O . GLY B 2 92 ? -3.251 -51.761 32.416 1.00 73.32 121 GLY B O 1
ATOM 2136 N N . GLY B 2 93 ? -2.318 -50.364 33.907 1.00 70.08 122 GLY B N 1
ATOM 2137 C CA . GLY B 2 93 ? -1.011 -51.018 33.893 1.00 67.63 122 GLY B CA 1
ATOM 2138 C C . GLY B 2 93 ? 0.085 -49.993 33.634 1.00 63.80 122 GLY B C 1
ATOM 2139 O O . GLY B 2 93 ? -0.186 -48.792 33.562 1.00 63.03 122 GLY B O 1
ATOM 2140 N N . PRO B 2 94 ? 1.333 -50.459 33.498 1.00 61.02 123 PRO B N 1
ATOM 2141 C CA . PRO B 2 94 ? 2.454 -49.558 33.246 1.00 57.70 123 PRO B CA 1
ATOM 2142 C C . PRO B 2 94 ? 2.293 -48.794 31.935 1.00 55.40 123 PRO B C 1
ATOM 2143 O O . PRO B 2 94 ? 1.910 -49.392 30.933 1.00 55.23 123 PRO B O 1
ATOM 2147 N N . LEU B 2 95 ? 2.549 -47.485 31.948 1.00 52.97 124 LEU B N 1
ATOM 2148 C CA . LEU B 2 95 ? 2.700 -46.742 30.700 1.00 51.15 124 LEU B CA 1
ATOM 2149 C C . LEU B 2 95 ? 3.830 -47.409 29.906 1.00 49.22 124 LEU B C 1
ATOM 2150 O O . LEU B 2 95 ? 4.887 -47.752 30.449 1.00 47.65 124 LEU B O 1
ATOM 2155 N N . LYS B 2 96 ? 3.567 -47.587 28.619 1.00 48.70 125 LYS B N 1
ATOM 2156 C CA . LYS B 2 96 ? 4.426 -48.303 27.711 1.00 47.61 125 LYS B CA 1
ATOM 2157 C C . LYS B 2 96 ? 4.734 -47.337 26.577 1.00 46.03 125 LYS B C 1
ATOM 2158 O O . LYS B 2 96 ? 3.836 -46.687 26.051 1.00 46.35 125 LYS B O 1
ATOM 2164 N N . PHE B 2 97 ? 6.011 -47.218 26.239 1.00 44.14 126 PHE B N 1
ATOM 2165 C CA . PHE B 2 97 ? 6.437 -46.401 25.120 1.00 43.22 126 PHE B CA 1
ATOM 2166 C C . PHE B 2 97 ? 7.360 -47.226 24.239 1.00 42.84 126 PHE B C 1
ATOM 2167 O O . PHE B 2 97 ? 8.208 -47.956 24.742 1.00 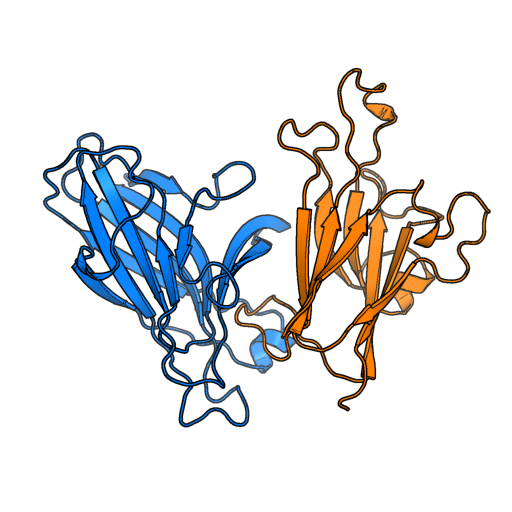43.28 126 PHE B O 1
ATOM 2175 N N . SER B 2 98 ? 7.183 -47.120 22.929 1.00 42.34 127 SER B N 1
ATOM 2176 C CA . SER B 2 98 ? 7.932 -47.934 21.994 1.00 41.70 127 SER B CA 1
ATOM 2177 C C . SER B 2 98 ? 8.789 -47.070 21.085 1.00 40.02 127 SER B C 1
ATOM 2178 O O . SER B 2 98 ? 8.410 -45.958 20.706 1.00 40.14 127 SER B O 1
ATOM 2181 N N . GLU B 2 99 ? 9.957 -47.599 20.766 1.00 38.31 128 GLU B N 1
ATOM 2182 C CA . GLU B 2 99 ? 10.928 -46.929 19.933 1.00 37.00 128 GLU B CA 1
ATOM 2183 C C . GLU B 2 99 ? 11.256 -47.929 18.847 1.00 36.51 128 GLU B C 1
ATOM 2184 O O . GLU B 2 99 ? 11.770 -49.010 19.150 1.00 36.72 128 GLU B O 1
ATOM 2190 N N . LYS B 2 100 ? 10.934 -47.614 17.593 1.00 35.73 129 LYS B N 1
ATOM 2191 C CA . LYS B 2 100 ? 11.364 -48.482 16.498 1.00 35.09 129 LYS B CA 1
ATOM 2192 C C . LYS B 2 100 ? 12.680 -47.979 15.941 1.00 33.90 129 LYS B C 1
ATOM 2193 O O . LYS B 2 100 ? 12.827 -46.783 15.655 1.00 33.08 129 LYS B O 1
ATOM 2199 N N . PHE B 2 101 ? 13.628 -48.899 15.758 1.00 33.77 130 PHE B N 1
ATOM 2200 C CA . PHE B 2 101 ? 14.952 -48.560 15.236 1.00 33.34 130 PHE B CA 1
ATOM 2201 C C . PHE B 2 101 ? 14.983 -48.603 13.705 1.00 33.84 130 PHE B C 1
ATOM 2202 O O . PHE B 2 101 ? 15.742 -49.339 13.080 1.00 33.97 130 PHE B O 1
ATOM 2210 N N . GLN B 2 102 ? 14.135 -47.764 13.128 1.00 33.58 131 GLN B N 1
ATOM 2211 C CA . GLN B 2 102 ? 13.921 -47.679 11.704 1.00 34.30 131 GLN B CA 1
ATOM 2212 C C . GLN B 2 102 ? 15.062 -46.943 10.990 1.00 34.16 131 GLN B C 1
ATOM 2213 O O . GLN B 2 102 ? 15.668 -46.021 11.535 1.00 33.65 131 GLN B O 1
ATOM 2219 N N . LEU B 2 103 ? 15.323 -47.328 9.750 1.00 35.09 132 LEU B N 1
ATOM 2220 C CA . LEU B 2 103 ? 16.236 -46.584 8.879 1.00 35.56 132 LEU B CA 1
ATOM 2221 C C . LEU B 2 103 ? 15.668 -45.226 8.518 1.00 35.09 132 LEU B C 1
ATOM 2222 O O . LEU B 2 103 ? 16.386 -44.221 8.526 1.00 35.19 132 LEU B O 1
ATOM 2227 N N . PHE B 2 104 ? 14.384 -45.217 8.178 1.00 34.89 133 PHE B N 1
ATOM 2228 C CA . PHE B 2 104 ? 13.719 -44.039 7.637 1.00 35.05 133 PHE B CA 1
ATOM 2229 C C . PHE B 2 104 ? 12.498 -43.644 8.475 1.00 34.75 133 PHE B C 1
ATOM 2230 O O . PHE B 2 104 ? 11.693 -44.502 8.852 1.00 35.08 133 PHE B O 1
ATOM 2238 N N . THR B 2 105 ? 12.366 -42.354 8.781 1.00 34.19 134 THR B N 1
ATOM 2239 C CA . THR B 2 105 ? 11.245 -41.875 9.601 1.00 33.66 134 THR B CA 1
ATOM 2240 C C . THR B 2 105 ? 10.147 -41.317 8.713 1.00 34.71 134 THR B C 1
ATOM 2241 O O . THR B 2 105 ? 10.433 -40.597 7.744 1.00 36.15 134 THR B O 1
ATOM 2245 N N . PRO B 2 106 ? 8.885 -41.674 9.011 1.00 34.33 135 PRO B N 1
ATOM 2246 C CA . PRO B 2 106 ? 7.714 -41.124 8.343 1.00 35.32 135 PRO B CA 1
ATOM 2247 C C . PRO B 2 106 ? 7.253 -39.800 8.954 1.00 35.02 135 PRO B C 1
ATOM 2248 O O . PRO B 2 106 ? 6.399 -39.110 8.377 1.00 35.73 135 PRO B O 1
ATOM 2252 N N . PHE B 2 107 ? 7.824 -39.480 10.111 1.00 33.89 136 PHE B N 1
ATOM 2253 C CA . PHE B 2 107 ? 7.536 -38.273 10.854 1.00 34.43 136 PHE B CA 1
ATOM 2254 C C . PHE B 2 107 ? 8.758 -37.373 10.794 1.00 34.86 136 PHE B C 1
ATOM 2255 O O . PHE B 2 107 ? 9.863 -37.791 11.128 1.00 33.70 136 PHE B O 1
ATOM 2263 N N . SER B 2 108 ? 8.543 -36.132 10.389 1.00 36.81 137 SER B N 1
ATOM 2264 C CA . SER B 2 108 ? 9.638 -35.201 10.140 1.00 38.07 137 SER B CA 1
ATOM 2265 C C . SER B 2 108 ? 10.483 -34.957 11.385 1.00 37.57 137 SER B C 1
ATOM 2266 O O . SER B 2 108 ? 11.680 -34.786 11.274 1.00 38.18 137 SER B O 1
ATOM 2269 N N . LEU B 2 109 ? 9.865 -34.971 12.563 1.00 37.98 138 LEU B N 1
ATOM 2270 C CA . LEU B 2 109 ? 10.581 -34.806 13.846 1.00 37.37 138 LEU B CA 1
ATOM 2271 C C . LEU B 2 109 ? 10.809 -36.136 14.571 1.00 36.10 138 LEU B C 1
ATOM 2272 O O . LEU B 2 109 ? 11.031 -36.155 15.780 1.00 36.10 138 LEU B O 1
ATOM 2277 N N . GLY B 2 110 ? 10.745 -37.247 13.840 1.00 35.82 139 GLY B N 1
ATOM 2278 C CA . GLY B 2 110 ? 11.033 -38.562 14.405 1.00 34.24 139 GLY B CA 1
ATOM 2279 C C . GLY B 2 110 ? 12.512 -38.814 14.248 1.00 33.97 139 GLY B C 1
ATOM 2280 O O . GLY B 2 110 ? 13.263 -37.907 13.898 1.00 34.12 139 GLY B O 1
ATOM 2281 N N . PHE B 2 111 ? 12.941 -40.048 14.491 1.00 33.12 140 PHE B N 1
ATOM 2282 C CA . PHE B 2 111 ? 14.364 -40.336 14.599 1.00 32.41 140 PHE B CA 1
ATOM 2283 C C . PHE B 2 111 ? 14.722 -41.499 13.731 1.00 32.91 140 PHE B C 1
ATOM 2284 O O . PHE B 2 111 ? 13.905 -42.404 13.552 1.00 32.95 140 PHE B O 1
ATOM 2292 N N . GLU B 2 112 ? 15.944 -41.463 13.199 1.00 33.26 141 GLU B N 1
ATOM 2293 C CA . GLU B 2 112 ? 16.446 -42.503 12.318 1.00 34.12 141 GLU B CA 1
ATOM 2294 C C . GLU B 2 112 ? 17.651 -43.169 12.924 1.00 34.00 141 GLU B C 1
ATOM 2295 O O . GLU B 2 112 ? 18.371 -42.562 13.715 1.00 34.82 141 GLU B O 1
ATOM 2301 N N . PHE B 2 113 ? 17.878 -44.415 12.525 1.00 34.20 142 PHE B N 1
ATOM 2302 C CA . PHE B 2 113 ? 18.930 -45.246 13.103 1.00 33.74 142 PHE B CA 1
ATOM 2303 C C . PHE B 2 113 ? 19.748 -45.942 12.027 1.00 35.01 142 PHE B C 1
ATOM 2304 O O . PHE B 2 113 ? 19.267 -46.134 10.890 1.00 35.42 142 PHE B O 1
ATOM 2312 N N . ARG B 2 114 ? 20.997 -46.269 12.371 1.00 35.06 143 ARG B N 1
ATOM 2313 C CA . ARG B 2 114 ? 21.945 -46.844 11.415 1.00 36.75 143 ARG B CA 1
ATOM 2314 C C . ARG B 2 114 ? 22.731 -47.986 12.043 1.00 36.45 143 ARG B C 1
ATOM 2315 O O . ARG B 2 114 ? 23.119 -47.902 13.205 1.00 35.69 143 ARG B O 1
ATOM 2323 N N . PRO B 2 115 ? 22.978 -49.055 11.275 1.00 36.98 144 PRO B N 1
ATOM 2324 C CA . PRO B 2 115 ? 23.780 -50.161 11.787 1.00 37.61 144 PRO B CA 1
ATOM 2325 C C . PRO B 2 115 ? 25.125 -49.687 12.323 1.00 37.79 144 PRO B C 1
ATOM 2326 O O . PRO B 2 115 ? 25.744 -48.782 11.744 1.00 38.16 144 PRO B O 1
ATOM 2330 N N . GLY B 2 116 ? 25.558 -50.286 13.425 1.00 37.29 145 GLY B N 1
ATOM 2331 C CA . GLY B 2 116 ? 26.887 -50.048 13.949 1.00 38.36 145 GLY B CA 1
ATOM 2332 C C . GLY B 2 116 ? 27.017 -48.805 14.798 1.00 37.56 145 GLY B C 1
ATOM 2333 O O . GLY B 2 116 ? 28.108 -48.507 15.267 1.00 38.69 145 GLY B O 1
ATOM 2334 N N . HIS B 2 117 ? 25.905 -48.096 14.999 1.00 36.19 146 HIS B N 1
ATOM 2335 C CA . HIS B 2 117 ? 25.863 -46.837 15.732 1.00 35.68 146 HIS B CA 1
ATOM 2336 C C . HIS B 2 117 ? 25.294 -47.039 17.142 1.00 35.18 146 HIS B C 1
ATOM 2337 O O . HIS B 2 117 ? 24.654 -48.059 17.428 1.00 35.00 146 HIS B O 1
ATOM 2344 N N . GLU B 2 118 ? 25.522 -46.039 18.000 1.00 35.20 147 GLU B N 1
ATOM 2345 C CA . GLU B 2 118 ? 25.090 -46.026 19.399 1.00 34.69 147 GLU B CA 1
ATOM 2346 C C . GLU B 2 118 ? 24.097 -44.905 19.619 1.00 33.02 147 GLU B C 1
ATOM 2347 O O . GLU B 2 118 ? 24.211 -43.848 19.025 1.00 33.10 147 GLU B O 1
ATOM 2353 N N . TYR B 2 119 ? 23.129 -45.145 20.494 1.00 31.68 148 TYR B N 1
ATOM 2354 C CA . TYR B 2 119 ? 22.122 -44.150 20.846 1.00 30.39 148 TYR B CA 1
ATOM 2355 C C . TYR B 2 119 ? 21.903 -44.192 22.344 1.00 29.74 148 TYR B C 1
ATOM 2356 O O . TYR B 2 119 ? 22.076 -45.257 22.974 1.00 29.40 148 TYR B O 1
ATOM 2365 N N . TYR B 2 120 ? 21.540 -43.038 22.914 1.00 28.66 149 TYR B N 1
ATOM 2366 C CA . TYR B 2 120 ? 21.531 -42.890 24.360 1.00 27.87 149 TYR B CA 1
ATOM 2367 C C . TYR B 2 120 ? 20.248 -42.232 24.860 1.00 27.19 149 TYR B C 1
ATOM 2368 O O . TYR B 2 120 ? 19.701 -41.346 24.215 1.00 27.31 149 TYR B O 1
ATOM 2377 N N . TYR B 2 121 ? 19.766 -42.709 26.005 1.00 26.76 150 TYR B N 1
ATOM 2378 C CA . TYR B 2 121 ? 18.577 -42.170 26.663 1.00 26.61 150 TYR B CA 1
ATOM 2379 C C . TYR B 2 121 ? 18.865 -42.019 28.156 1.00 26.43 150 TYR B C 1
ATOM 2380 O O . TYR B 2 121 ? 19.630 -42.818 28.744 1.00 26.40 150 TYR B O 1
ATOM 2389 N N . ILE B 2 122 ? 18.298 -40.981 28.762 1.00 26.13 151 ILE B N 1
ATOM 2390 C CA . ILE B 2 122 ? 18.444 -40.787 30.211 1.00 26.90 151 ILE B CA 1
ATOM 2391 C C . ILE B 2 122 ? 17.127 -40.352 30.787 1.00 27.47 151 ILE B C 1
ATOM 2392 O O . ILE B 2 122 ? 16.232 -39.958 30.040 1.00 28.03 151 ILE B O 1
ATOM 2397 N N . SER B 2 123 ? 17.004 -40.428 32.111 1.00 28.10 152 SER B N 1
ATOM 2398 C CA . SER B 2 123 ? 15.844 -39.919 32.790 1.00 28.82 152 SER B CA 1
ATOM 2399 C C . SER B 2 123 ? 16.203 -38.837 33.801 1.00 29.42 152 SER B C 1
ATOM 2400 O O . SER B 2 123 ? 17.268 -38.851 34.382 1.00 28.96 152 SER B O 1
ATOM 2403 N N . ALA B 2 124 ? 15.282 -37.894 33.972 1.00 30.36 153 ALA B N 1
ATOM 2404 C CA . ALA B 2 124 ? 15.296 -36.933 35.060 1.00 31.56 153 ALA B CA 1
ATOM 2405 C C . ALA B 2 124 ? 13.975 -37.056 35.831 1.00 32.63 153 ALA B C 1
ATOM 2406 O O . ALA B 2 124 ? 12.953 -37.447 35.270 1.00 32.72 153 ALA B O 1
ATOM 2408 N N . THR B 2 125 ? 14.009 -36.727 37.116 1.00 34.27 154 THR B N 1
ATOM 2409 C CA . THR B 2 125 ? 12.847 -36.801 37.970 1.00 35.35 154 THR B CA 1
ATOM 2410 C C . THR B 2 125 ? 12.302 -35.393 38.204 1.00 37.55 154 THR B C 1
ATOM 2411 O O . THR B 2 125 ? 12.935 -34.588 38.883 1.00 38.26 154 THR B O 1
ATOM 2415 N N . PRO B 2 126 ? 11.144 -35.068 37.600 1.00 39.03 155 PRO B N 1
ATOM 2416 C CA . PRO B 2 126 ? 10.591 -33.740 37.859 1.00 41.32 155 PRO B CA 1
ATOM 2417 C C . PRO B 2 126 ? 10.380 -33.536 39.343 1.00 42.93 155 PRO B C 1
ATOM 2418 O O . PRO B 2 126 ? 10.107 -34.504 40.051 1.00 43.28 155 PRO B O 1
ATOM 2422 N N . PRO B 2 127 ? 10.521 -32.295 39.831 1.00 44.92 156 PRO B N 1
ATOM 2423 C CA . PRO B 2 127 ? 10.819 -31.043 39.126 1.00 45.88 156 PRO B CA 1
ATOM 2424 C C . PRO B 2 127 ? 12.314 -30.774 38.936 1.00 45.53 156 PRO B C 1
ATOM 2425 O O . PRO B 2 127 ? 12.718 -29.625 38.754 1.00 47.16 156 PRO B O 1
ATOM 2429 N N . ASN B 2 128 ? 13.135 -31.811 38.996 1.00 43.79 157 ASN B N 1
ATOM 2430 C CA . ASN B 2 128 ? 14.564 -31.620 38.873 1.00 42.92 157 ASN B CA 1
ATOM 2431 C C . ASN B 2 128 ? 14.956 -31.808 37.426 1.00 40.57 157 ASN B C 1
ATOM 2432 O O . ASN B 2 128 ? 14.404 -32.657 36.746 1.00 39.62 157 ASN B O 1
ATOM 2437 N N . ALA B 2 129 ? 15.877 -30.986 36.945 1.00 40.23 158 ALA B N 1
ATOM 2438 C CA . ALA B 2 129 ? 16.337 -31.098 35.566 1.00 39.07 158 ALA B CA 1
ATOM 2439 C C . ALA B 2 129 ? 17.320 -32.274 35.410 1.00 36.80 158 ALA B C 1
ATOM 2440 O O . ALA B 2 129 ? 17.320 -32.937 34.388 1.00 35.79 158 ALA B O 1
ATOM 2442 N N . VAL B 2 130 ? 18.116 -32.539 36.441 1.00 36.52 159 VAL B N 1
ATOM 2443 C CA . VAL B 2 130 ? 19.136 -33.598 36.420 1.00 35.01 159 VAL B CA 1
ATOM 2444 C C . VAL B 2 130 ? 19.022 -34.520 37.633 1.00 34.23 159 VAL B C 1
ATOM 2445 O O . VAL B 2 130 ? 18.925 -34.052 38.764 1.00 35.04 159 VAL B O 1
ATOM 2449 N N . ASP B 2 131 ? 19.023 -35.827 37.385 1.00 32.41 160 ASP B N 1
ATOM 2450 C CA . ASP B 2 131 ? 19.181 -36.824 38.440 1.00 31.49 160 ASP B CA 1
ATOM 2451 C C . ASP B 2 131 ? 20.674 -37.153 38.532 1.00 31.19 160 ASP B C 1
ATOM 2452 O O . ASP B 2 131 ? 21.348 -37.294 37.509 1.00 30.05 160 ASP B O 1
ATOM 2457 N N . ARG B 2 132 ? 21.179 -37.269 39.757 1.00 31.20 161 ARG B N 1
ATOM 2458 C CA . ARG B 2 132 ? 22.559 -37.602 40.004 1.00 31.25 161 ARG B CA 1
ATOM 2459 C C . ARG B 2 132 ? 22.586 -38.623 41.132 1.00 31.20 161 ARG B C 1
ATOM 2460 O O . ARG B 2 132 ? 22.420 -38.259 42.291 1.00 32.33 161 ARG B O 1
ATOM 2468 N N . PRO B 2 133 ? 22.785 -39.903 40.807 1.00 30.38 162 PRO B N 1
ATOM 2469 C CA . PRO B 2 133 ? 22.968 -40.494 39.487 1.00 29.49 162 PRO B CA 1
ATOM 2470 C C . PRO B 2 133 ? 21.646 -40.728 38.791 1.00 28.47 162 PRO B C 1
ATOM 2471 O O . PRO B 2 133 ? 20.671 -41.079 39.445 1.00 28.97 162 PRO B O 1
ATOM 2475 N N . CYS B 2 134 ? 21.625 -40.554 37.476 1.00 28.08 163 CYS B N 1
ATOM 2476 C CA . CYS B 2 134 ? 20.448 -40.818 36.680 1.00 27.76 163 CYS B CA 1
ATOM 2477 C C . CYS B 2 134 ? 20.443 -42.269 36.213 1.00 27.85 163 CYS B C 1
ATOM 2478 O O . CYS B 2 134 ? 21.441 -42.971 36.340 1.00 28.58 163 CYS B O 1
ATOM 2481 N N . LEU B 2 135 ? 19.296 -42.718 35.716 1.00 27.77 164 LEU B N 1
ATOM 2482 C CA . LEU B 2 135 ? 19.177 -44.017 35.057 1.00 27.53 164 LEU B CA 1
ATOM 2483 C C . LEU B 2 135 ? 19.439 -43.715 33.593 1.00 27.49 164 LEU B C 1
ATOM 2484 O O . LEU B 2 135 ? 18.986 -42.691 33.067 1.00 27.01 164 LEU B O 1
ATOM 2489 N N . ARG B 2 136 ? 20.201 -44.573 32.932 1.00 27.95 165 ARG B N 1
ATOM 2490 C CA . ARG B 2 136 ? 20.559 -44.305 31.558 1.00 27.74 165 ARG B CA 1
ATOM 2491 C C . ARG B 2 136 ? 20.690 -45.575 30.731 1.00 28.27 165 ARG B C 1
ATOM 2492 O O . ARG B 2 136 ? 20.899 -46.666 31.260 1.00 29.18 165 ARG B O 1
ATOM 2500 N N . LEU B 2 137 ? 20.515 -45.415 29.428 1.00 28.27 166 LEU B N 1
ATOM 2501 C CA . LEU B 2 137 ? 20.405 -46.532 28.508 1.00 28.72 166 LEU B CA 1
ATOM 2502 C C . LEU B 2 137 ? 21.273 -46.236 27.318 1.00 28.65 166 LEU B C 1
ATOM 2503 O O . LEU B 2 137 ? 21.196 -45.136 26.775 1.00 28.59 166 LEU B O 1
ATOM 2508 N N . LYS B 2 138 ? 22.129 -47.189 26.954 1.00 29.61 167 LYS B N 1
ATOM 2509 C CA . LYS B 2 138 ? 22.869 -47.151 25.699 1.00 29.84 167 LYS B CA 1
ATOM 2510 C C . LYS B 2 138 ? 22.294 -48.240 24.797 1.00 29.56 167 LYS B C 1
ATOM 2511 O O . LYS B 2 138 ? 22.216 -49.390 25.205 1.00 28.97 167 LYS B O 1
ATOM 2517 N N . VAL B 2 139 ? 21.876 -47.872 23.587 1.00 29.14 168 VAL B N 1
ATOM 2518 C CA . VAL B 2 139 ? 21.425 -48.843 22.606 1.00 29.83 168 VAL B CA 1
ATOM 2519 C C . VAL B 2 139 ? 22.474 -48.964 21.498 1.00 31.40 168 VAL B C 1
ATOM 2520 O O . VAL B 2 139 ? 22.844 -47.973 20.873 1.00 32.01 168 VAL B O 1
ATOM 2524 N N . TYR B 2 140 ? 22.939 -50.181 21.247 1.00 32.88 169 TYR B N 1
ATOM 2525 C CA . TYR B 2 140 ? 23.851 -50.452 20.149 1.00 34.19 169 TYR B CA 1
ATOM 2526 C C . TYR B 2 140 ? 23.105 -51.197 19.020 1.00 35.12 169 TYR B C 1
ATOM 2527 O O . TYR B 2 140 ? 22.559 -52.278 19.214 1.00 35.64 169 TYR B O 1
ATOM 2536 N N . VAL B 2 141 ? 23.049 -50.576 17.851 1.00 36.16 170 VAL B N 1
ATOM 2537 C CA . VAL B 2 141 ? 22.419 -51.173 16.685 1.00 37.45 170 VAL B CA 1
ATOM 2538 C C . VAL B 2 141 ? 23.474 -52.008 15.970 1.00 40.52 170 VAL B C 1
ATOM 2539 O O . VAL B 2 141 ? 24.496 -51.467 15.540 1.00 40.51 170 VAL B O 1
ATOM 2543 N N . ARG B 2 142 ? 23.249 -53.319 15.880 1.00 43.42 171 ARG B N 1
ATOM 2544 C CA . ARG B 2 142 ? 24.233 -54.225 15.281 1.00 47.57 171 ARG B CA 1
ATOM 2545 C C . ARG B 2 142 ? 24.607 -53.799 13.863 1.00 49.48 171 ARG B C 1
ATOM 2546 O O . ARG B 2 142 ? 23.771 -53.264 13.144 1.00 48.17 171 ARG B O 1
ATOM 2554 N N . PRO B 2 143 ? 25.864 -54.054 13.460 1.00 53.56 172 PRO B N 1
ATOM 2555 C CA . PRO B 2 143 ? 26.244 -53.842 12.073 1.00 56.35 172 PRO B CA 1
ATOM 2556 C C . PRO B 2 143 ? 25.488 -54.792 11.174 1.00 59.44 172 PRO B C 1
ATOM 2557 O O . PRO B 2 143 ? 25.145 -55.895 11.593 1.00 60.07 172 PRO B O 1
ATOM 2561 N N . THR B 2 144 ? 25.231 -54.358 9.949 1.00 62.85 173 THR B N 1
ATOM 2562 C CA . THR B 2 144 ? 24.549 -55.182 8.967 1.00 66.37 173 THR B CA 1
ATOM 2563 C C . THR B 2 144 ? 25.331 -56.477 8.819 1.00 71.16 173 THR B C 1
ATOM 2564 O O . THR B 2 144 ? 26.522 -56.444 8.499 1.00 72.37 173 THR B O 1
ATOM 2568 N N . GLN B 2 145 ? 24.655 -57.590 9.122 1.00 50.94 174 GLN B N 1
ATOM 2569 C CA . GLN B 2 145 ? 25.182 -58.965 8.967 1.00 53.63 174 GLN B CA 1
ATOM 2570 C C . GLN B 2 145 ? 24.229 -59.970 9.621 1.00 54.56 174 GLN B C 1
ATOM 2571 O O . GLN B 2 145 ? 23.417 -60.611 8.936 1.00 55.98 174 GLN B O 1
#

Solvent-accessible surface area: 15877 Å² total; per-residue (Å²): 164,30,56,36,69,22,33,28,5,77,68,47,160,48,121,5,43,21,77,12,44,64,140,144,45,4,2,31,42,41,12,18,26,16,123,160,78,50,54,9,47,1,12,15,5,24,21,0,96,78,99,112,27,72,6,19,0,22,0,59,59,4,49,43,105,72,12,113,110,0,40,0,18,1,50,0,0,0,1,28,21,144,13,10,84,86,5,189,71,30,17,87,67,44,0,20,0,29,45,46,35,5,79,83,90,157,45,214,146,11,128,58,122,44,19,83,101,39,55,50,0,53,25,123,93,36,0,42,99,108,6,32,61,91,90,83,38,62,54,8,63,29,80,58,63,9,27,93,4,89,86,134,1,0,2,0,0,0,24,0,46,2,0,0,0,0,4,5,5,2,48,0,2,50,116,211,199,58,75,107,64,51,0,112,0,34,148,99,26,103,115,1,104,39,80,80,80,113,19,72,31,8,5,78,9,79,0,41,40,59,7,17,0,7,0,45,6,3,64,49,49,101,131,98,44,68,71,149,173,26,38,60,10,19,0,23,18,10,71,26,108,0,15,76,53,10,22,35,118,197,86,32,88,50,24,2,27,2,67,145,19,39,16,145,87,20,60,35,96,14,35,8,64,0,30,54,27,0,2,4,0,30,14,34,39,1,86,41,41,97,74,31,36,0,1,0,3,35,52,138,80,44,16,23,188,114,4,11,37,0,62,0,70,0,81,69,111,222

Secondary structure (DSSP, 8-state):
--EEEEEETTTS-SS---EEESSSSSSEEEEEE-TTS-EEEEEEEE--SSS---EEEE---EE-TT-SSEEEEEEEEEB-GGGSTT-TTT-BSEEEEEEEEES-TT-S---GGGPEEEEEEE-SS-B-HHHHHHT----EEEEEEE----SSEEEEEEEESSBEEEEEEEEEEEE-/---EEEEE-STT-TTS--SSS--TT-EEEEE-TT-EEEEEPP--PSSPPPGGGS--EEEEEE-HHHHHHT--TTSEEEEEEE--TT-TTSS-EEEEE--SS-SSTTS----TT-EEEEEEE-TT-S--TTPPEEEEEEPPP-

Radius of gyration: 21.02 Å; Cα contacts (8 Å, |Δi|>4): 768; chains: 2; bounding box: 58×40×57 Å